Protein AF-0000000079074646 (afdb_homodimer)

pLDDT: mean 97.37, std 2.84, range [73.19, 98.94]

Nearest PDB structures (foldseek):
  3u7r-assembly1_A  TM=8.763E-01  e=1.195E-10  Paracoccus denitrificans PD1222
  2q62-assembly1_D  TM=8.627E-01  e=2.763E-10  Sinorhizobium meliloti
  2q62-assembly2_F  TM=8.378E-01  e=1.195E-10  Sinorhizobium meliloti
  7bx9-assembly1_A  TM=8.885E-01  e=1.994E-09  Bacillus amyloliquefaciens
  3gfs-assembly1_I  TM=7.986E-01  e=1.438E-08  Bacillus subtilis

InterPro domains:
  IPR005025 NADPH-dependent FMN reductase-like domain [PF03358] (1-146)
  IPR029039 Flavoprotein-like superfamily [G3DSA:3.40.50.360] (1-182)
  IPR029039 Flavoprotein-like superfamily [SSF52218] (1-174)
  IPR050712 NAD(P)H-dependent reductase [PTHR30543] (2-180)

Foldseek 3Di:
DEEEEEEQDLDPDDLLLLVLVQLCVVCVVVHPYHYDYQNPWDQDDLPDDTDPVLVVLLVSLLPGLAYEYAAAADPLAGDSSNVRSLVCHWVSSPNNSQAQREYEYAYAYQAAFQSVSHRVRVVVSCCDPRNNHRYDPPQYQRHYNSVPQADPVNSHGHDVVSVVSVVVSVVSSSVVSVVSVD/DEEEEEEQDLDPDDLLLLVLVQLCVVCVVVHNYHYDYLNPWDQDDLPDDGDPVLVVLLVSLLPGLAYEYAAAADPLAGDSSNVRSLVCNWVSSPNNSQAQREYEYAYAYQAAFQSVSHRVRVVVSCCDPRNNHRYDPPLYQRHYNSVPQADPVNSHGHDVVSVVSVVVSVVSSSVVSVVSVD

Solvent-accessible surface area (backbone atoms only — not comparable to full-atom values): 18239 Å² total; per-residue (Å²): 106,39,32,36,24,28,24,27,50,54,45,95,71,52,72,21,46,28,49,26,48,37,52,28,63,74,43,41,88,82,32,51,46,44,70,39,79,49,62,78,49,65,81,60,42,82,85,59,77,74,52,72,64,34,47,49,50,48,49,51,54,50,71,31,54,27,38,34,40,16,27,36,51,46,42,58,21,52,30,29,52,36,45,20,59,52,50,59,31,15,44,86,58,61,70,40,49,30,55,61,31,30,31,43,58,35,23,32,21,69,51,77,62,3,19,49,50,8,46,52,45,47,49,49,28,38,53,18,86,43,22,33,31,36,64,64,76,95,54,82,46,60,38,34,36,37,80,78,33,35,40,89,85,81,37,36,75,64,46,63,69,61,50,51,53,48,52,53,41,50,54,51,47,54,52,51,33,55,58,67,76,97,106,40,33,37,25,31,24,27,51,52,45,96,71,54,71,21,45,28,49,26,48,39,51,29,64,74,44,40,89,80,30,50,45,43,72,38,80,51,62,77,47,66,81,59,42,79,83,60,77,74,51,72,65,34,46,50,50,48,51,52,55,51,72,31,55,26,38,35,41,17,27,37,52,45,42,58,20,53,31,29,50,35,45,20,60,51,50,57,30,14,43,86,56,61,68,40,48,31,57,61,32,30,30,43,57,38,22,31,22,68,51,76,63,4,18,50,52,8,45,52,44,48,50,48,28,39,54,17,86,41,21,32,30,37,63,65,76,96,55,82,46,60,38,34,35,37,82,79,33,34,39,89,84,82,37,35,76,65,46,64,69,61,49,52,52,48,50,51,39,49,55,51,46,54,52,50,34,55,58,67,77,97

Secondary structure (DSSP, 8-state):
-EEEEEE---SS--HHHHHHHHHHHHTTTTSEEEEE--TTSPPP-TTPPP-HHHHHHHHHHHH-SEEEEE---BTTB--HHHHHHHHTTSGGGS----TT-EEEEEEE-SSTTTTHHHHHHHHHHHHSTTT--EEPPS---EE--HHHHB-TTT--B--HHHHHHHHHHHHHHHHHHHHHT-/-EEEEEE---SS--HHHHHHHHHHHHTTTTSEEEEE--TTSPPP-TTPPP-HHHHHHHHHHHH-SEEEEE---BTTB--HHHHHHHHTTSGGGS----TT-EEEEEEE-SSTTTTHHHHHHHHHHHHSTTT--EEPPS---EE--HHHHB-TTT--B--HHHHHHHHHHHHHHHHHHHHHT-

Sequence (364 aa):
MKILAIVGTNAPFSFNRFLAKFIAKRYGEQADIEVKEIDQLKPFCRTDEPDDVTKKWIEDVKNADGVILATPEYDHSIPAALKSALEWLGSHAGPNVMKMKPAAVVGTSYGIQGSSRAQEDAREILLSPDMSANVLPGNEILIGGAASNFDKETGDLTNEDYIKQLDAMMANFIKFVEQANKMKILAIVGTNAPFSFNRFLAKFIAKRYGEQADIEVKEIDQLKPFCRTDEPDDVTKKWIEDVKNADGVILATPEYDHSIPAALKSALEWLGSHAGPNVMKMKPAAVVGTSYGIQGSSRAQEDAREILLSPDMSANVLPGNEILIGGAASNFDKETGDLTNEDYIKQLDAMMANFIKFVEQANK

Radius of gyration: 20.84 Å; Cα contacts (8 Å, |Δi|>4): 797; chains: 2; bounding box: 45×60×44 Å

Organism: NCBI:txid47770

Structure (mmCIF, N/CA/C/O backbone):
data_AF-0000000079074646-model_v1
#
loop_
_entity.id
_entity.type
_entity.pdbx_description
1 polymer 'NAD(P)H-dependent oxidoreductase'
#
loop_
_atom_site.group_PDB
_atom_site.id
_atom_site.type_symbol
_atom_site.label_atom_id
_atom_site.label_alt_id
_atom_site.label_comp_id
_atom_site.label_asym_id
_atom_site.label_entity_id
_atom_site.label_seq_id
_atom_site.pdbx_PDB_ins_code
_atom_site.Cartn_x
_atom_site.Cartn_y
_atom_site.Cartn_z
_atom_site.occupancy
_atom_site.B_iso_or_equiv
_atom_site.auth_seq_id
_atom_site.auth_comp_id
_atom_site.auth_asym_id
_atom_site.auth_atom_id
_atom_site.pdbx_PDB_model_num
ATOM 1 N N . MET A 1 1 ? 7.152 27.469 11.773 1 95.81 1 MET A N 1
ATOM 2 C CA . MET A 1 1 ? 7.145 26.016 11.594 1 95.81 1 MET A CA 1
ATOM 3 C C . MET A 1 1 ? 6.273 25.625 10.406 1 95.81 1 MET A C 1
ATOM 5 O O . MET A 1 1 ? 5.129 26.062 10.297 1 95.81 1 MET A O 1
ATOM 9 N N . LYS A 1 2 ? 6.781 24.828 9.461 1 98.31 2 LYS A N 1
ATOM 10 C CA . LYS A 1 2 ? 6.051 24.406 8.273 1 98.31 2 LYS A CA 1
ATOM 11 C C . LYS A 1 2 ? 5.637 22.938 8.375 1 98.31 2 LYS A C 1
ATOM 13 O O . LYS A 1 2 ? 6.484 22.062 8.539 1 98.31 2 LYS A O 1
ATOM 18 N N . ILE A 1 3 ? 4.328 22.703 8.266 1 98.75 3 ILE A N 1
ATOM 19 C CA . ILE A 1 3 ? 3.781 21.344 8.32 1 98.75 3 ILE A CA 1
ATOM 20 C C . ILE A 1 3 ? 2.975 21.062 7.059 1 98.75 3 ILE A C 1
ATOM 22 O O . ILE A 1 3 ? 2.219 21.922 6.59 1 98.75 3 ILE A O 1
ATOM 26 N N . LEU A 1 4 ? 3.156 19.922 6.492 1 98.94 4 LEU A N 1
ATOM 27 C CA . LEU A 1 4 ? 2.311 19.469 5.391 1 98.94 4 LEU A CA 1
ATOM 28 C C . LEU A 1 4 ? 1.234 18.516 5.883 1 98.94 4 LEU A C 1
ATOM 30 O O . LEU A 1 4 ? 1.536 17.547 6.578 1 98.94 4 LEU A O 1
ATOM 34 N N . ALA A 1 5 ? -0.018 18.844 5.629 1 98.94 5 ALA A N 1
ATOM 35 C CA . ALA A 1 5 ? -1.126 17.906 5.797 1 98.94 5 ALA A CA 1
ATOM 36 C C . ALA A 1 5 ? -1.448 17.188 4.488 1 98.94 5 ALA A C 1
ATOM 38 O O . ALA A 1 5 ? -2.01 17.797 3.568 1 98.94 5 ALA A O 1
ATOM 39 N N . ILE A 1 6 ? -1.158 15.938 4.402 1 98.94 6 ILE A N 1
ATOM 40 C CA . ILE A 1 6 ? -1.197 15.188 3.156 1 98.94 6 ILE A CA 1
ATOM 41 C C . ILE A 1 6 ? -2.551 14.492 3.012 1 98.94 6 ILE A C 1
ATOM 43 O O . ILE A 1 6 ? -2.986 13.773 3.916 1 98.94 6 ILE A O 1
ATOM 47 N N . VAL A 1 7 ? -3.205 14.773 1.913 1 98.88 7 VAL A N 1
ATOM 48 C CA . VAL A 1 7 ? -4.43 14.062 1.562 1 98.88 7 VAL A CA 1
ATOM 49 C C . VAL A 1 7 ? -4.082 12.672 1.046 1 98.88 7 VAL A C 1
ATOM 51 O O . VAL A 1 7 ? -3.486 12.523 -0.025 1 98.88 7 VAL A O 1
ATOM 54 N N . GLY A 1 8 ? -4.484 11.602 1.693 1 98.75 8 GLY A N 1
ATOM 55 C CA . GLY A 1 8 ? -3.971 10.258 1.487 1 98.75 8 GLY A CA 1
ATOM 56 C C . GLY A 1 8 ? -4.703 9.5 0.398 1 98.75 8 GLY A C 1
ATOM 57 O O . GLY A 1 8 ? -4.797 8.273 0.445 1 98.75 8 GLY A O 1
ATOM 58 N N . THR A 1 9 ? -5.328 10.195 -0.523 1 98.31 9 THR A N 1
ATOM 59 C CA . THR A 1 9 ? -5.992 9.562 -1.659 1 98.31 9 THR A CA 1
ATOM 60 C C . THR A 1 9 ? -5.895 10.445 -2.9 1 98.31 9 THR A C 1
ATOM 62 O O . THR A 1 9 ? -5.652 11.648 -2.795 1 98.31 9 THR A O 1
ATOM 65 N N . ASN A 1 10 ? -6.02 9.82 -4.043 1 98.56 10 ASN A N 1
ATOM 66 C CA . ASN A 1 10 ? -6.039 10.555 -5.305 1 98.56 10 ASN A CA 1
ATOM 67 C C . ASN A 1 10 ? -7.461 10.734 -5.82 1 98.56 10 ASN A C 1
ATOM 69 O O . ASN A 1 10 ? -7.66 11.203 -6.945 1 98.56 10 ASN A O 1
ATOM 73 N N . ALA A 1 11 ? -8.438 10.406 -5.027 1 97.62 11 ALA A N 1
ATOM 74 C CA . ALA A 1 11 ? -9.828 10.523 -5.453 1 97.62 11 ALA A CA 1
ATOM 75 C C . ALA A 1 11 ? -10.273 11.977 -5.492 1 97.62 11 ALA A C 1
ATOM 77 O O . ALA A 1 11 ? -9.828 12.797 -4.684 1 97.62 11 ALA A O 1
ATOM 78 N N . PRO A 1 12 ? -11.203 12.352 -6.375 1 97.38 12 PRO A N 1
ATOM 79 C CA . PRO A 1 12 ? -11.688 13.727 -6.445 1 97.38 12 PRO A CA 1
ATOM 80 C C . PRO A 1 12 ? -12.422 14.164 -5.18 1 97.38 12 PRO A C 1
ATOM 82 O O . PRO A 1 12 ? -12.375 15.344 -4.809 1 97.38 12 PRO A O 1
ATOM 85 N N . PHE A 1 13 ? -13.078 13.25 -4.539 1 96.44 13 PHE A N 1
ATOM 86 C CA . PHE A 1 13 ? -13.719 13.516 -3.256 1 96.44 13 PHE A CA 1
ATOM 87 C C . PHE A 1 13 ? -13.094 12.664 -2.154 1 96.44 13 PHE A C 1
ATOM 89 O O . PHE A 1 13 ? -12.812 11.484 -2.361 1 96.44 13 PHE A O 1
ATOM 96 N N . SER A 1 14 ? -12.93 13.289 -0.975 1 96.56 14 SER A N 1
ATOM 97 C CA . SER A 1 14 ? -12.406 12.562 0.181 1 96.56 14 SER A CA 1
ATOM 98 C C . SER A 1 14 ? -12.703 13.312 1.478 1 96.56 14 SER A C 1
ATOM 100 O O . SER A 1 14 ? -12.375 14.492 1.605 1 96.56 14 SER A O 1
ATOM 102 N N . PHE A 1 15 ? -13.242 12.547 2.443 1 98 15 PHE A N 1
ATOM 103 C CA . PHE A 1 15 ? -13.391 13.125 3.773 1 98 15 PHE A CA 1
ATOM 104 C C . PHE A 1 15 ? -12.031 13.375 4.41 1 98 15 PHE A C 1
ATOM 106 O O . PHE A 1 15 ? -11.906 14.188 5.332 1 98 15 PHE A O 1
ATOM 113 N N . ASN A 1 16 ? -11.039 12.711 3.971 1 98.5 16 ASN A N 1
ATOM 114 C CA . ASN A 1 16 ? -9.695 12.945 4.504 1 98.5 16 ASN A CA 1
ATOM 115 C C . ASN A 1 16 ? -9.094 14.234 3.959 1 98.5 16 ASN A C 1
ATOM 117 O O . ASN A 1 16 ? -8.242 14.852 4.605 1 98.5 16 ASN A O 1
ATOM 121 N N . ARG A 1 17 ? -9.516 14.664 2.799 1 98.25 17 ARG A N 1
ATOM 122 C CA . ARG A 1 17 ? -9.227 16.016 2.35 1 98.25 17 ARG A CA 1
ATOM 123 C C . ARG A 1 17 ? -9.883 17.047 3.262 1 98.25 17 ARG A C 1
ATOM 125 O O . ARG A 1 17 ? -9.258 18.047 3.639 1 98.25 17 ARG A O 1
ATOM 132 N N . PHE A 1 18 ? -11.133 16.797 3.604 1 98.44 18 PHE A N 1
ATOM 133 C CA . PHE A 1 18 ? -11.82 17.672 4.551 1 98.44 18 PHE A CA 1
ATOM 134 C C . PHE A 1 18 ? -11.055 17.75 5.867 1 98.44 18 PHE A C 1
ATOM 136 O O . PHE A 1 18 ? -10.852 18.828 6.41 1 98.44 18 PHE A O 1
ATOM 143 N N . LEU A 1 19 ? -10.664 16.609 6.363 1 98.75 19 LEU A N 1
ATOM 144 C CA . LEU A 1 19 ? -9.938 16.531 7.621 1 98.75 19 LEU A CA 1
ATOM 145 C C . LEU A 1 19 ? -8.641 17.328 7.539 1 98.75 19 LEU A C 1
ATOM 147 O O . LEU A 1 19 ? -8.328 18.125 8.438 1 98.75 19 LEU A O 1
ATOM 151 N N . ALA A 1 20 ? -7.871 17.125 6.465 1 98.81 20 ALA A N 1
ATOM 152 C CA . ALA A 1 20 ? -6.629 17.875 6.273 1 98.81 20 ALA A CA 1
ATOM 153 C C . ALA A 1 20 ? -6.883 19.375 6.227 1 98.81 20 ALA A C 1
ATOM 155 O O . ALA A 1 20 ? -6.156 20.156 6.852 1 98.81 20 ALA A O 1
ATOM 156 N N . LYS A 1 21 ? -7.871 19.781 5.496 1 98.75 21 LYS A N 1
ATOM 157 C CA . LYS A 1 21 ? -8.227 21.188 5.402 1 98.75 21 LYS A CA 1
ATOM 158 C C . LYS A 1 21 ? -8.656 21.75 6.758 1 98.75 21 LYS A C 1
ATOM 160 O O . LYS A 1 21 ? -8.312 22.875 7.113 1 98.75 21 LYS A O 1
ATOM 165 N N . PHE A 1 22 ? -9.453 20.969 7.445 1 98.75 22 PHE A N 1
ATOM 166 C CA . PHE A 1 22 ? -9.883 21.375 8.781 1 98.75 22 PHE A CA 1
ATOM 167 C C . PHE A 1 22 ? -8.688 21.594 9.695 1 98.75 22 PHE A C 1
ATOM 169 O O . PHE A 1 22 ? -8.625 22.578 10.43 1 98.75 22 PHE A O 1
ATOM 176 N N . ILE A 1 23 ? -7.77 20.672 9.672 1 98.81 23 ILE A N 1
ATOM 177 C CA . ILE A 1 23 ? -6.551 20.766 10.469 1 98.81 23 ILE A CA 1
ATOM 178 C C . ILE A 1 23 ? -5.805 22.062 10.117 1 98.81 23 ILE A C 1
ATOM 180 O O . ILE A 1 23 ? -5.41 22.812 11.008 1 98.81 23 ILE A O 1
ATOM 184 N N . ALA A 1 24 ? -5.633 22.312 8.844 1 98.81 24 ALA A N 1
ATOM 185 C CA . ALA A 1 24 ? -4.914 23.516 8.398 1 98.81 24 ALA A CA 1
ATOM 186 C C . ALA A 1 24 ? -5.625 24.781 8.867 1 98.81 24 ALA A C 1
ATOM 188 O O . ALA A 1 24 ? -4.98 25.734 9.305 1 98.81 24 ALA A O 1
ATOM 189 N N . LYS A 1 25 ? -6.898 24.781 8.781 1 98.31 25 LYS A N 1
ATOM 190 C CA . LYS A 1 25 ? -7.695 25.938 9.164 1 98.31 25 LYS A CA 1
ATOM 191 C C . LYS A 1 25 ? -7.668 26.156 10.672 1 98.31 25 LYS A C 1
ATOM 193 O O . LYS A 1 25 ? -7.367 27.266 11.141 1 98.31 25 LYS A O 1
ATOM 198 N N . ARG A 1 26 ? -7.902 25.188 11.398 1 98.12 26 ARG A N 1
ATOM 199 C CA . ARG A 1 26 ? -8.094 25.312 12.836 1 98.12 26 ARG A CA 1
ATOM 200 C C . ARG A 1 26 ? -6.777 25.609 13.539 1 98.12 26 ARG A C 1
ATOM 202 O O . ARG A 1 26 ? -6.746 26.359 14.516 1 98.12 26 ARG A O 1
ATOM 209 N N . TYR A 1 27 ? -5.73 25.078 13.031 1 98.5 27 TYR A N 1
ATOM 210 C CA . TYR A 1 27 ? -4.465 25.188 13.75 1 98.5 27 TYR A CA 1
ATOM 211 C C . TYR A 1 27 ? -3.5 26.109 13 1 98.5 27 TYR A C 1
ATOM 213 O O . TYR A 1 27 ? -2.291 26.078 13.242 1 98.5 27 TYR A O 1
ATOM 221 N N . GLY A 1 28 ? -3.979 26.906 12.055 1 98.06 28 GLY A N 1
ATOM 222 C CA . GLY A 1 28 ? -3.186 27.766 11.195 1 98.06 28 GLY A CA 1
ATOM 223 C C . GLY A 1 28 ? -2.447 28.859 11.969 1 98.06 28 GLY A C 1
ATOM 224 O O . GLY A 1 28 ? -1.455 29.391 11.484 1 98.06 28 GLY A O 1
ATOM 225 N N . GLU A 1 29 ? -2.93 29.203 13.094 1 97.56 29 GLU A N 1
ATOM 226 C CA . GLU A 1 29 ? -2.262 30.203 13.914 1 97.56 29 GLU A CA 1
ATOM 227 C C . GLU A 1 29 ? -1.075 29.609 14.664 1 97.56 29 GLU A C 1
ATOM 229 O O . GLU A 1 29 ? -0.183 30.344 15.109 1 97.56 29 GLU A O 1
ATOM 234 N N . GLN A 1 30 ? -1.047 28.344 14.828 1 97.12 30 GLN A N 1
ATOM 235 C CA . GLN A 1 30 ? -0.008 27.672 15.602 1 97.12 30 GLN A CA 1
ATOM 236 C C . GLN A 1 30 ? 1.138 27.219 14.703 1 97.12 30 GLN A C 1
ATOM 238 O O . GLN A 1 30 ? 2.266 27.047 15.164 1 97.12 30 GLN A O 1
ATOM 243 N N . ALA A 1 31 ? 0.859 26.953 13.516 1 97.81 31 ALA A N 1
ATOM 244 C CA . ALA A 1 31 ? 1.84 26.5 12.531 1 97.81 31 ALA A CA 1
ATOM 245 C C . ALA A 1 31 ? 1.402 26.844 11.117 1 97.81 31 ALA A C 1
ATOM 247 O O . ALA A 1 31 ? 0.212 27.031 10.859 1 97.81 31 ALA A O 1
ATOM 248 N N . ASP A 1 32 ? 2.355 27.031 10.188 1 98.56 32 ASP A N 1
ATOM 249 C CA . ASP A 1 32 ? 2.061 27.141 8.766 1 98.56 32 ASP A CA 1
ATOM 250 C C . ASP A 1 32 ? 1.753 25.766 8.164 1 98.56 32 ASP A C 1
ATOM 252 O O . ASP A 1 32 ? 2.666 25 7.844 1 98.56 32 ASP A O 1
ATOM 256 N N . ILE A 1 33 ? 0.462 25.484 8.023 1 98.88 33 ILE A N 1
ATOM 257 C CA . ILE A 1 33 ? 0.05 24.156 7.578 1 98.88 33 ILE A CA 1
ATOM 258 C C . ILE A 1 33 ? -0.462 24.234 6.145 1 98.88 33 ILE A C 1
ATOM 260 O O . ILE A 1 33 ? -1.452 24.906 5.863 1 98.88 33 ILE A O 1
ATOM 264 N N . GLU A 1 34 ? 0.177 23.562 5.266 1 98.88 34 GLU A N 1
ATOM 265 C CA . GLU A 1 34 ? -0.22 23.469 3.865 1 98.88 34 GLU A CA 1
ATOM 266 C C . GLU A 1 34 ? -0.853 22.109 3.562 1 98.88 34 GLU A C 1
ATOM 268 O O . GLU A 1 34 ? -0.29 21.062 3.9 1 98.88 34 GLU A O 1
ATOM 273 N N . VAL A 1 35 ? -2.023 22.109 2.959 1 98.88 35 VAL A N 1
ATOM 274 C CA . VAL A 1 35 ? -2.66 20.875 2.502 1 98.88 35 VAL A CA 1
ATOM 275 C C . VAL A 1 35 ? -2.045 20.438 1.176 1 98.88 35 VAL A C 1
ATOM 277 O O . VAL A 1 35 ? -1.974 21.219 0.227 1 98.88 35 VAL A O 1
ATOM 280 N N . LYS A 1 36 ? -1.603 19.203 1.145 1 98.81 36 LYS A N 1
ATOM 281 C CA . LYS A 1 36 ? -0.906 18.688 -0.035 1 98.81 36 LYS A CA 1
ATOM 282 C C . LYS A 1 36 ? -1.653 17.516 -0.654 1 98.81 36 LYS A C 1
ATOM 284 O O . LYS A 1 36 ? -1.899 16.516 0.015 1 98.81 36 LYS A O 1
ATOM 289 N N . GLU A 1 37 ? -2.006 17.688 -1.918 1 98.75 37 GLU A N 1
ATOM 290 C CA . GLU A 1 37 ? -2.625 16.625 -2.697 1 98.75 37 GLU A CA 1
ATOM 291 C C . GLU A 1 37 ? -1.572 15.695 -3.293 1 98.75 37 GLU A C 1
ATOM 293 O O . GLU A 1 37 ? -0.442 16.109 -3.551 1 98.75 37 GLU A O 1
ATOM 298 N N . ILE A 1 38 ? -2.012 14.453 -3.547 1 98.81 38 ILE A N 1
ATOM 299 C CA . ILE A 1 38 ? -1.07 13.5 -4.121 1 98.81 38 ILE A CA 1
ATOM 300 C C . ILE A 1 38 ? -1.617 12.961 -5.441 1 98.81 38 ILE A C 1
ATOM 302 O O . ILE A 1 38 ? -1.116 11.969 -5.973 1 98.81 38 ILE A O 1
ATOM 306 N N . ASP A 1 39 ? -2.658 13.578 -5.984 1 98.25 39 ASP A N 1
ATOM 307 C CA . ASP A 1 39 ? -3.424 13.047 -7.109 1 98.25 39 ASP A CA 1
ATOM 308 C C . ASP A 1 39 ? -2.676 13.25 -8.422 1 98.25 39 ASP A C 1
ATOM 310 O O . ASP A 1 39 ? -3.025 12.648 -9.438 1 98.25 39 ASP A O 1
ATOM 314 N N . GLN A 1 40 ? -1.562 14.062 -8.438 1 98.31 40 GLN A N 1
ATOM 315 C CA . GLN A 1 40 ? -0.851 14.344 -9.688 1 98.31 40 GLN A CA 1
ATOM 316 C C . GLN A 1 40 ? 0.534 13.703 -9.68 1 98.31 40 GLN A C 1
ATOM 318 O O . GLN A 1 40 ? 1.313 13.891 -10.617 1 98.31 40 GLN A O 1
ATOM 323 N N . LEU A 1 41 ? 0.842 12.93 -8.672 1 98.75 41 LEU A N 1
ATOM 324 C CA . LEU A 1 41 ? 2.174 12.344 -8.57 1 98.75 41 LEU A CA 1
ATOM 325 C C . LEU A 1 41 ? 2.334 11.172 -9.531 1 98.75 41 LEU A C 1
ATOM 327 O O . LEU A 1 41 ? 1.396 10.398 -9.742 1 98.75 41 LEU A O 1
ATOM 331 N N . LYS A 1 42 ? 3.502 11.086 -10.078 1 98.25 42 LYS A N 1
ATOM 332 C CA . LYS A 1 42 ? 3.85 9.93 -10.898 1 98.25 42 LYS A CA 1
ATOM 333 C C . LYS A 1 42 ? 3.777 8.641 -10.094 1 98.25 42 LYS A C 1
ATOM 335 O O . LYS A 1 42 ? 4.328 8.562 -8.992 1 98.25 42 LYS A O 1
ATOM 340 N N . PRO A 1 43 ? 3.072 7.625 -10.602 1 98.44 43 PRO A N 1
ATOM 341 C CA . PRO A 1 43 ? 3.135 6.336 -9.914 1 98.44 43 PRO A CA 1
ATOM 342 C C . PRO A 1 43 ? 4.566 5.84 -9.719 1 98.44 43 PRO A C 1
ATOM 344 O O . PRO A 1 43 ? 5.387 5.938 -10.633 1 98.44 43 PRO A O 1
ATOM 347 N N . PHE A 1 44 ? 4.863 5.336 -8.57 1 98.69 44 PHE A N 1
ATOM 348 C CA . PHE A 1 44 ? 6.227 4.969 -8.203 1 98.69 44 PHE A CA 1
ATOM 349 C C . PHE A 1 44 ? 6.66 3.705 -8.93 1 98.69 44 PHE A C 1
ATOM 351 O O . PHE A 1 44 ? 5.898 2.74 -9.023 1 98.69 44 PHE A O 1
ATOM 358 N N . CYS A 1 45 ? 7.789 3.734 -9.414 1 98.12 45 CYS A N 1
ATOM 359 C CA . CYS A 1 45 ? 8.586 2.615 -9.914 1 98.12 45 CYS A CA 1
ATOM 360 C C . CYS A 1 45 ? 10.039 2.754 -9.484 1 98.12 45 CYS A C 1
ATOM 362 O O . CYS A 1 45 ? 10.648 3.809 -9.68 1 98.12 45 CYS A O 1
ATOM 364 N N . ARG A 1 46 ? 10.57 1.755 -9.031 1 93.81 46 ARG A N 1
ATOM 365 C CA . ARG A 1 46 ? 11.883 1.797 -8.391 1 93.81 46 ARG A CA 1
ATOM 366 C C . ARG A 1 46 ? 12.945 2.316 -9.352 1 93.81 46 ARG A C 1
ATOM 368 O O . ARG A 1 46 ? 13.906 2.971 -8.93 1 93.81 46 ARG A O 1
ATOM 375 N N . THR A 1 47 ? 12.812 2.113 -10.602 1 94.62 47 THR A N 1
ATOM 376 C CA . THR A 1 47 ? 13.867 2.438 -11.555 1 94.62 47 THR A CA 1
ATOM 377 C C . THR A 1 47 ? 13.547 3.74 -12.281 1 94.62 47 THR A C 1
ATOM 379 O O . THR A 1 47 ? 14.32 4.184 -13.141 1 94.62 47 THR A O 1
ATOM 382 N N . ASP A 1 48 ? 12.391 4.328 -12.008 1 96.94 48 ASP A N 1
ATOM 383 C CA . ASP A 1 48 ? 11.992 5.543 -12.711 1 96.94 48 ASP A CA 1
ATOM 384 C C . ASP A 1 48 ? 12.555 6.785 -12.039 1 96.94 48 ASP A C 1
ATOM 386 O O . ASP A 1 48 ? 12.852 6.766 -10.836 1 96.94 48 ASP A O 1
ATOM 390 N N . GLU A 1 49 ? 12.719 7.793 -12.828 1 97.31 49 GLU A N 1
ATOM 391 C CA . GLU A 1 49 ? 12.969 9.125 -12.297 1 97.31 49 GLU A CA 1
ATOM 392 C C . GLU A 1 49 ? 11.664 9.867 -12.023 1 97.31 49 GLU A C 1
ATOM 394 O O . GLU A 1 49 ? 10.703 9.727 -12.773 1 97.31 49 GLU A O 1
ATOM 399 N N . PRO A 1 50 ? 11.688 10.594 -10.961 1 98.12 50 PRO A N 1
ATOM 400 C CA . PRO A 1 50 ? 10.492 11.422 -10.75 1 98.12 50 PRO A CA 1
ATOM 401 C C . PRO A 1 50 ? 10.32 12.484 -11.836 1 98.12 50 PRO A C 1
ATOM 403 O O . PRO A 1 50 ? 11.305 12.969 -12.398 1 98.12 50 PRO A O 1
ATOM 406 N N . ASP A 1 51 ? 9.133 12.789 -12.203 1 98.56 51 ASP A N 1
ATOM 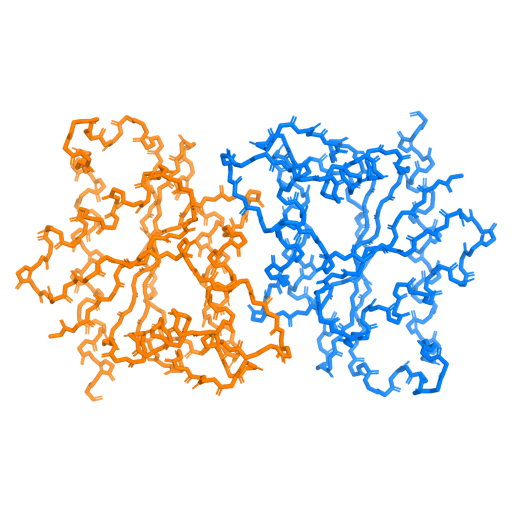407 C CA . ASP A 1 51 ? 8.859 13.93 -13.07 1 98.56 51 ASP A CA 1
ATOM 408 C C . ASP A 1 51 ? 8.852 15.234 -12.273 1 98.56 51 ASP A C 1
ATOM 410 O O . ASP A 1 51 ? 9.125 15.234 -11.078 1 98.56 51 ASP A O 1
ATOM 414 N N . ASP A 1 52 ? 8.531 16.375 -12.852 1 98.75 52 ASP A N 1
ATOM 415 C CA . ASP A 1 52 ? 8.648 17.688 -12.211 1 98.75 52 ASP A CA 1
ATOM 416 C C . ASP A 1 52 ? 7.688 17.812 -11.039 1 98.75 52 ASP A C 1
ATOM 418 O O . ASP A 1 52 ? 8.039 18.359 -9.992 1 98.75 52 ASP A O 1
ATOM 422 N N . VAL A 1 53 ? 6.488 17.297 -11.227 1 98.81 53 VAL A N 1
ATOM 423 C CA . VAL A 1 53 ? 5.488 17.375 -10.164 1 98.81 53 VAL A CA 1
ATOM 424 C C . VAL A 1 53 ? 5.965 16.562 -8.961 1 98.81 53 VAL A C 1
ATOM 426 O O . VAL A 1 53 ? 5.879 17.031 -7.82 1 98.81 53 VAL A O 1
ATOM 429 N N . THR A 1 54 ? 6.492 15.359 -9.188 1 98.81 54 THR A N 1
ATOM 430 C CA . THR A 1 54 ? 6.969 14.477 -8.133 1 98.81 54 THR A CA 1
ATOM 431 C C . THR A 1 54 ? 8.234 15.031 -7.492 1 98.81 54 THR A C 1
ATOM 433 O O . THR A 1 54 ? 8.445 14.891 -6.285 1 98.81 54 THR A O 1
ATOM 436 N N . LYS A 1 55 ? 9.078 15.633 -8.305 1 98.69 55 LYS A N 1
ATOM 437 C CA . LYS A 1 55 ? 10.242 16.312 -7.746 1 98.69 55 LYS A CA 1
ATOM 438 C C . LYS A 1 55 ? 9.836 17.406 -6.766 1 98.69 55 LYS A C 1
ATOM 440 O O . LYS A 1 55 ? 10.43 17.547 -5.695 1 98.69 55 LYS A O 1
ATOM 445 N N . LYS A 1 56 ? 8.883 18.188 -7.133 1 98.81 56 LYS A N 1
ATOM 446 C CA . LYS A 1 56 ? 8.391 19.25 -6.25 1 98.81 56 LYS A CA 1
ATOM 447 C C . LYS A 1 56 ? 7.812 18.656 -4.965 1 98.81 56 LYS A C 1
ATOM 449 O O . LYS A 1 56 ? 8.008 19.219 -3.881 1 98.81 56 LYS A O 1
ATOM 454 N N . TRP A 1 57 ? 7.121 17.547 -5.117 1 98.88 57 TRP A N 1
ATOM 455 C CA . TRP A 1 57 ? 6.602 16.812 -3.969 1 98.88 57 TRP A CA 1
ATOM 456 C C . TRP A 1 57 ? 7.723 16.438 -3.01 1 98.88 57 TRP A C 1
ATOM 458 O O . TRP A 1 57 ? 7.637 16.688 -1.808 1 98.88 57 TRP A O 1
ATOM 468 N N . ILE A 1 58 ? 8.766 15.859 -3.533 1 98.88 58 ILE A N 1
ATOM 469 C CA . ILE A 1 58 ? 9.914 15.445 -2.74 1 98.88 58 ILE A CA 1
ATOM 470 C C . ILE A 1 58 ? 10.539 16.656 -2.057 1 98.88 58 ILE A C 1
ATOM 472 O O . ILE A 1 58 ? 10.828 16.625 -0.858 1 98.88 58 ILE A O 1
ATOM 476 N N . GLU A 1 59 ? 10.664 17.734 -2.754 1 98.81 59 GLU A N 1
ATOM 477 C CA . GLU A 1 59 ? 11.242 18.969 -2.227 1 98.81 59 GLU A CA 1
ATOM 478 C C . GLU A 1 59 ? 10.367 19.562 -1.129 1 98.81 59 GLU A C 1
ATOM 480 O O . GLU A 1 59 ? 10.875 20.031 -0.108 1 98.81 59 GLU A O 1
ATOM 485 N N . ASP A 1 60 ? 9.094 19.609 -1.372 1 98.88 60 ASP A N 1
ATOM 486 C CA . ASP A 1 60 ? 8.172 20.156 -0.383 1 98.88 60 ASP A CA 1
ATOM 487 C C . ASP A 1 60 ? 8.258 19.391 0.936 1 98.88 60 ASP A C 1
ATOM 489 O O . ASP A 1 60 ? 8.297 19.984 2.01 1 98.88 60 ASP A O 1
ATOM 493 N N . VAL A 1 61 ? 8.289 18.062 0.86 1 98.88 61 VAL A N 1
ATOM 494 C CA . VAL A 1 61 ? 8.375 17.25 2.066 1 98.88 61 VAL A CA 1
ATOM 495 C C . VAL A 1 61 ? 9.727 17.469 2.738 1 98.88 61 VAL A C 1
ATOM 497 O O . VAL A 1 61 ? 9.812 17.594 3.963 1 98.88 61 VAL A O 1
ATOM 500 N N . LYS A 1 62 ? 10.742 17.5 1.935 1 98.62 62 LYS A N 1
ATOM 501 C CA . LYS A 1 62 ? 12.086 17.766 2.457 1 98.62 62 LYS A CA 1
ATOM 502 C C . LYS A 1 62 ? 12.117 19.062 3.262 1 98.62 62 LYS A C 1
ATOM 504 O O . LYS A 1 62 ? 12.711 19.109 4.34 1 98.62 62 LYS A O 1
ATOM 509 N N . ASN A 1 63 ? 11.461 20.062 2.799 1 98.44 63 ASN A N 1
ATOM 510 C CA . ASN A 1 63 ? 11.547 21.391 3.377 1 98.44 63 ASN A CA 1
ATOM 511 C C . ASN A 1 63 ? 10.562 21.578 4.527 1 98.44 63 ASN A C 1
ATOM 513 O O . ASN A 1 63 ? 10.617 22.578 5.25 1 98.44 63 ASN A O 1
ATOM 517 N N . ALA A 1 64 ? 9.641 20.703 4.68 1 98.62 64 ALA A N 1
ATOM 518 C CA . ALA A 1 64 ? 8.68 20.781 5.781 1 98.62 64 ALA A CA 1
ATOM 519 C C . ALA A 1 64 ? 9.328 20.375 7.102 1 98.62 64 ALA A C 1
ATOM 521 O O . ALA A 1 64 ? 10.219 19.516 7.125 1 98.62 64 ALA A O 1
ATOM 522 N N . ASP A 1 65 ? 8.844 20.969 8.195 1 98.62 65 ASP A N 1
ATOM 523 C CA . ASP A 1 65 ? 9.312 20.609 9.531 1 98.62 65 ASP A CA 1
ATOM 524 C C . ASP A 1 65 ? 8.641 19.328 10.023 1 98.62 65 ASP A C 1
ATOM 526 O O . ASP A 1 65 ? 9.164 18.641 10.898 1 98.62 65 ASP A O 1
ATOM 530 N N . GLY A 1 66 ? 7.496 19 9.516 1 98.69 66 GLY A N 1
ATOM 531 C CA . GLY A 1 66 ? 6.73 17.812 9.828 1 98.69 66 GLY A CA 1
ATOM 532 C C . GLY A 1 66 ? 5.625 17.531 8.82 1 98.69 66 GLY A C 1
ATOM 533 O O . GLY A 1 66 ? 5.293 18.391 8.008 1 98.69 66 GLY A O 1
ATOM 534 N N . VAL A 1 67 ? 5.148 16.312 8.891 1 98.88 67 VAL A N 1
ATOM 535 C CA . VAL A 1 67 ? 4.055 15.93 8.008 1 98.88 67 VAL A CA 1
ATOM 536 C C . VAL A 1 67 ? 2.953 15.242 8.805 1 98.88 67 VAL A C 1
ATOM 538 O O . VAL A 1 67 ? 3.23 14.562 9.797 1 98.88 67 VAL A O 1
ATOM 541 N N . ILE A 1 68 ? 1.73 15.453 8.414 1 98.94 68 ILE A N 1
ATOM 542 C CA . ILE A 1 68 ? 0.554 14.75 8.906 1 98.94 68 ILE A CA 1
ATOM 543 C C . ILE A 1 68 ? -0.108 13.984 7.762 1 98.94 68 ILE A C 1
ATOM 545 O O . ILE A 1 68 ? -0.477 14.578 6.746 1 98.94 68 ILE A O 1
ATOM 549 N N . LEU A 1 69 ? -0.21 12.68 7.875 1 98.94 69 LEU A N 1
ATOM 550 C CA . LEU A 1 69 ? -0.921 11.883 6.887 1 98.94 69 LEU A CA 1
ATOM 551 C C . LEU A 1 69 ? -2.389 11.719 7.266 1 98.94 69 LEU A C 1
ATOM 553 O O . LEU A 1 69 ? -2.705 11.18 8.328 1 98.94 69 LEU A O 1
ATOM 557 N N . ALA A 1 70 ? -3.273 12.242 6.48 1 98.88 70 ALA A N 1
ATOM 558 C CA . ALA A 1 70 ? -4.703 11.961 6.609 1 98.88 70 ALA A CA 1
ATOM 559 C C . ALA A 1 70 ? -5.125 10.828 5.676 1 98.88 70 ALA A C 1
ATOM 561 O O . ALA A 1 70 ? -5.344 11.055 4.48 1 98.88 70 ALA A O 1
ATOM 562 N N . THR A 1 71 ? -5.332 9.625 6.203 1 98.75 71 THR A N 1
ATOM 563 C CA . THR A 1 71 ? -5.441 8.469 5.316 1 98.75 71 THR A CA 1
ATOM 564 C C . THR A 1 71 ? -6.816 7.82 5.445 1 98.75 71 THR A C 1
ATOM 566 O O . THR A 1 71 ? -7.297 7.582 6.555 1 98.75 71 THR A O 1
ATOM 569 N N . PRO A 1 72 ? -7.488 7.586 4.301 1 97.94 72 PRO A N 1
ATOM 570 C CA . PRO A 1 72 ? -8.57 6.598 4.328 1 97.94 72 PRO A CA 1
ATOM 571 C C . PRO A 1 72 ? -8.062 5.168 4.453 1 97.94 72 PRO A C 1
ATOM 573 O O . PRO A 1 72 ? -6.852 4.949 4.574 1 97.94 72 PRO A O 1
ATOM 576 N N . GLU A 1 73 ? -9.023 4.238 4.586 1 97.88 73 GLU A N 1
ATOM 577 C CA . GLU A 1 73 ? -8.68 2.818 4.629 1 97.88 73 GLU A CA 1
ATOM 578 C C . GLU A 1 73 ? -9.25 2.08 3.418 1 97.88 73 GLU A C 1
ATOM 580 O O . GLU A 1 73 ? -10.461 2.096 3.184 1 97.88 73 GLU A O 1
ATOM 585 N N . TYR A 1 74 ? -8.359 1.562 2.568 1 97.06 74 TYR A N 1
ATOM 586 C CA . TYR A 1 74 ? -8.711 0.649 1.486 1 97.06 74 TYR A CA 1
ATOM 587 C C . TYR A 1 74 ? -8.18 -0.751 1.757 1 97.06 74 TYR A C 1
ATOM 589 O O . TYR A 1 74 ? -6.965 -0.95 1.866 1 97.06 74 TYR A O 1
ATOM 597 N N . ASP A 1 75 ? -9.125 -1.696 1.92 1 97.12 75 ASP A N 1
ATOM 598 C CA . ASP A 1 75 ? -8.773 -3.102 2.09 1 97.12 75 ASP A CA 1
ATOM 599 C C . ASP A 1 75 ? -7.832 -3.291 3.277 1 97.12 75 ASP A C 1
ATOM 601 O O . ASP A 1 75 ? -6.785 -3.93 3.15 1 97.12 75 ASP A O 1
ATOM 605 N N . HIS A 1 76 ? -8.109 -2.617 4.383 1 97.88 76 HIS A N 1
ATOM 606 C CA . HIS A 1 76 ? -7.406 -2.734 5.656 1 97.88 76 HIS A CA 1
ATOM 607 C C . HIS A 1 76 ? -5.98 -2.195 5.551 1 97.88 76 HIS A C 1
ATOM 609 O O . HIS A 1 76 ? -5.125 -2.535 6.367 1 97.88 76 HIS A O 1
ATOM 615 N N . SER A 1 77 ? -5.668 -1.334 4.66 1 98.31 77 SER A N 1
ATOM 616 C CA . SER A 1 77 ? -4.371 -0.702 4.457 1 98.31 77 SER A CA 1
ATOM 617 C C . SER A 1 77 ? -4.523 0.705 3.887 1 98.31 77 SER A C 1
ATOM 619 O O . SER A 1 77 ? -5.641 1.155 3.625 1 98.31 77 SER A O 1
ATOM 621 N N . ILE A 1 78 ? -3.387 1.423 3.777 1 98.75 78 ILE A N 1
ATOM 622 C CA . ILE A 1 78 ? -3.441 2.727 3.127 1 98.75 78 ILE A CA 1
ATOM 623 C C . ILE A 1 78 ? -3.713 2.549 1.635 1 98.75 78 ILE A C 1
ATOM 625 O O . ILE A 1 78 ? -3.459 1.479 1.075 1 98.75 78 ILE A O 1
ATOM 629 N N . PRO A 1 79 ? -4.281 3.617 1.047 1 98.75 79 PRO A N 1
ATOM 630 C CA . PRO A 1 79 ? -4.473 3.561 -0.404 1 98.75 79 PRO A CA 1
ATOM 631 C C . PRO A 1 79 ? -3.162 3.402 -1.168 1 98.75 79 PRO A C 1
ATOM 633 O O . PRO A 1 79 ? -2.127 3.92 -0.738 1 98.75 79 PRO A O 1
ATOM 636 N N . ALA A 1 80 ? -3.246 2.77 -2.336 1 98.81 80 ALA A N 1
ATOM 637 C CA . ALA A 1 80 ? -2.09 2.598 -3.211 1 98.81 80 ALA A CA 1
ATOM 638 C C . ALA A 1 80 ? -1.457 3.943 -3.557 1 98.81 80 ALA A C 1
ATOM 640 O O . ALA A 1 80 ? -0.232 4.059 -3.635 1 98.81 80 ALA A O 1
ATOM 641 N N . ALA A 1 81 ? -2.297 4.949 -3.807 1 98.81 81 ALA A N 1
ATOM 642 C CA . ALA A 1 81 ? -1.797 6.27 -4.172 1 98.81 81 ALA A CA 1
ATOM 643 C C . ALA A 1 81 ? -0.925 6.855 -3.066 1 98.81 81 ALA A C 1
ATOM 645 O O . ALA A 1 81 ? 0.122 7.445 -3.34 1 98.81 81 ALA A O 1
ATOM 646 N N . LEU A 1 82 ? -1.371 6.715 -1.851 1 98.94 82 LEU A N 1
ATOM 647 C CA . LEU A 1 82 ? -0.578 7.199 -0.729 1 98.94 82 LEU A CA 1
ATOM 648 C C . LEU A 1 82 ? 0.714 6.402 -0.589 1 98.94 82 LEU A C 1
ATOM 650 O O . LEU A 1 82 ? 1.781 6.973 -0.357 1 98.94 82 LEU A O 1
ATOM 654 N N . LYS A 1 83 ? 0.65 5.082 -0.715 1 98.88 83 LYS A N 1
ATOM 655 C CA . LYS A 1 83 ? 1.846 4.242 -0.665 1 98.88 83 LYS A CA 1
ATOM 656 C C . LYS A 1 83 ? 2.855 4.664 -1.729 1 98.88 83 LYS A C 1
ATOM 658 O O . LYS A 1 83 ? 4.059 4.715 -1.464 1 98.88 83 LYS A O 1
ATOM 663 N N . SER A 1 84 ? 2.352 4.906 -2.887 1 98.88 84 SER A N 1
ATOM 664 C CA . SER A 1 84 ? 3.203 5.359 -3.982 1 98.88 84 SER A CA 1
ATOM 665 C C . SER A 1 84 ? 3.877 6.684 -3.648 1 98.88 84 SER A C 1
ATOM 667 O O . SER A 1 84 ? 5.082 6.844 -3.861 1 98.88 84 SER A O 1
ATOM 669 N N . ALA A 1 85 ? 3.105 7.617 -3.162 1 98.94 85 ALA A N 1
ATOM 670 C CA . ALA A 1 85 ? 3.643 8.922 -2.775 1 98.94 85 ALA A CA 1
ATOM 671 C C . ALA A 1 85 ? 4.777 8.766 -1.765 1 98.94 85 ALA A C 1
ATOM 673 O O . ALA A 1 85 ? 5.816 9.414 -1.888 1 98.94 85 ALA A O 1
ATOM 674 N N . LEU A 1 86 ? 4.59 7.914 -0.78 1 98.88 86 LEU A N 1
ATOM 675 C CA . LEU A 1 86 ? 5.574 7.699 0.273 1 98.88 86 LEU A CA 1
ATOM 676 C C . LEU A 1 86 ? 6.82 7.016 -0.282 1 98.88 86 LEU A C 1
ATOM 678 O O . LEU A 1 86 ? 7.941 7.336 0.119 1 98.88 86 LEU A O 1
ATOM 682 N N . GLU A 1 87 ? 6.676 6.086 -1.182 1 98.69 87 GLU A N 1
ATOM 683 C CA . GLU A 1 87 ? 7.805 5.344 -1.729 1 98.69 87 GLU A CA 1
ATOM 684 C C . GLU A 1 87 ? 8.797 6.277 -2.418 1 98.69 87 GLU A C 1
ATOM 686 O O . GLU A 1 87 ? 10 6.012 -2.428 1 98.69 87 GLU A O 1
ATOM 691 N N . TRP A 1 88 ? 8.336 7.398 -2.93 1 98.81 88 TRP A N 1
ATOM 692 C CA . TRP A 1 88 ? 9.211 8.367 -3.586 1 98.81 88 TRP A CA 1
ATOM 693 C C . TRP A 1 88 ? 10.109 9.07 -2.57 1 98.81 88 TRP A C 1
ATOM 695 O O . TRP A 1 88 ? 11.07 9.742 -2.943 1 98.81 88 TRP A O 1
ATOM 705 N N . LEU A 1 89 ? 9.867 8.883 -1.281 1 98.81 89 LEU A N 1
ATOM 706 C CA . LEU A 1 89 ? 10.477 9.758 -0.282 1 98.81 89 LEU A CA 1
ATOM 707 C C . LEU A 1 89 ? 11.602 9.047 0.452 1 98.81 89 LEU A C 1
ATOM 709 O O . LEU A 1 89 ? 12.422 9.688 1.112 1 98.81 89 LEU A O 1
ATOM 713 N N . GLY A 1 90 ? 11.625 7.742 0.408 1 96.94 90 GLY A N 1
ATOM 714 C CA . GLY A 1 90 ? 12.508 6.938 1.23 1 96.94 90 GLY A CA 1
ATOM 715 C C . GLY A 1 90 ? 13.898 6.785 0.635 1 96.94 90 GLY A C 1
ATOM 716 O O . GLY A 1 90 ? 14.141 7.195 -0.501 1 96.94 90 GLY A O 1
ATOM 717 N N . SER A 1 91 ? 14.82 6.152 1.437 1 96.38 91 SER A N 1
ATOM 718 C CA . SER A 1 91 ? 16.203 5.941 1.039 1 96.38 91 SER A CA 1
ATOM 719 C C . SER A 1 91 ? 16.312 4.941 -0.106 1 96.38 91 SER A C 1
ATOM 721 O O . SER A 1 91 ? 17.203 5.043 -0.952 1 96.38 91 SER A O 1
ATOM 723 N N . HIS A 1 92 ? 15.406 3.992 -0.147 1 91.75 92 HIS A N 1
ATOM 724 C CA . HIS A 1 92 ? 15.438 2.992 -1.208 1 91.75 92 HIS A CA 1
ATOM 725 C C . HIS A 1 92 ? 15.211 3.633 -2.574 1 91.75 92 HIS A C 1
ATOM 727 O O . HIS A 1 92 ? 15.656 3.1 -3.594 1 91.75 92 HIS A O 1
ATOM 733 N N . ALA A 1 93 ? 14.5 4.789 -2.562 1 93 93 ALA A N 1
ATOM 734 C CA . ALA A 1 93 ? 14.227 5.523 -3.797 1 93 93 ALA A CA 1
ATOM 735 C C . ALA A 1 93 ? 15.266 6.617 -4.023 1 93 93 ALA A C 1
ATOM 737 O O . ALA A 1 93 ? 15.273 7.27 -5.066 1 93 93 ALA A O 1
ATOM 738 N N . GLY A 1 94 ? 16.062 6.91 -3.018 1 93.56 94 GLY A N 1
ATOM 739 C CA . GLY A 1 94 ? 17.188 7.809 -3.248 1 93.56 94 GLY A CA 1
ATOM 740 C C . GLY A 1 94 ? 17.156 9.047 -2.373 1 93.56 94 GLY A C 1
ATOM 741 O O . GLY A 1 94 ? 18.141 9.367 -1.706 1 93.56 94 GLY A O 1
ATOM 742 N N . PRO A 1 95 ? 16 9.828 -2.232 1 94.12 95 PRO A N 1
ATOM 743 C CA . PRO A 1 95 ? 16 11.148 -1.603 1 94.12 95 PRO A CA 1
ATOM 744 C C . PRO A 1 95 ? 16.25 11.086 -0.097 1 94.12 95 PRO A C 1
ATOM 746 O O . PRO A 1 95 ? 16.812 12.016 0.477 1 94.12 95 PRO A O 1
ATOM 749 N N . ASN A 1 96 ? 15.664 9.992 0.594 1 97.5 96 ASN A N 1
ATOM 750 C CA . ASN A 1 96 ? 15.828 9.797 2.031 1 97.5 96 ASN A CA 1
ATOM 751 C C . ASN A 1 96 ? 15.391 11.023 2.82 1 97.5 96 ASN A C 1
ATOM 753 O O . ASN A 1 96 ? 16.109 11.484 3.713 1 97.5 96 ASN A O 1
ATOM 757 N N . VAL A 1 97 ? 14.289 11.609 2.523 1 98.56 97 VAL A N 1
ATOM 758 C CA . VAL A 1 97 ? 13.891 12.883 3.109 1 98.56 97 VAL A CA 1
ATOM 759 C C . VAL A 1 97 ? 13.023 12.633 4.34 1 98.56 97 VAL A C 1
ATOM 761 O O . VAL A 1 97 ? 12.703 13.562 5.082 1 98.56 97 VAL A O 1
ATOM 764 N N . MET A 1 98 ? 12.688 11.367 4.586 1 98.69 98 MET A N 1
ATOM 765 C CA . MET A 1 98 ? 11.805 11.062 5.711 1 98.69 98 MET A CA 1
ATOM 766 C C . MET A 1 98 ? 12.617 10.75 6.965 1 98.69 98 MET A C 1
ATOM 768 O O . MET A 1 98 ? 12.062 10.672 8.062 1 98.69 98 MET A O 1
ATOM 772 N N . LYS A 1 99 ? 13.953 10.586 6.797 1 98.12 99 LYS A N 1
ATOM 773 C CA . LYS A 1 99 ? 14.797 10.227 7.934 1 98.12 99 LYS A CA 1
ATOM 774 C C . LYS A 1 99 ? 14.641 11.234 9.07 1 98.12 99 LYS A C 1
ATOM 776 O O . LYS A 1 99 ? 14.938 12.414 8.898 1 98.12 99 LYS A O 1
ATOM 781 N N . MET A 1 100 ? 14.102 10.766 10.164 1 97.94 100 MET A N 1
ATOM 782 C CA . MET A 1 100 ? 13.906 11.492 11.406 1 97.94 100 MET A CA 1
ATOM 783 C C . MET A 1 100 ? 12.883 12.609 11.227 1 97.94 100 MET A C 1
ATOM 785 O O . MET A 1 100 ? 12.703 13.453 12.109 1 97.94 100 MET A O 1
ATOM 789 N N . LYS A 1 101 ? 12.203 12.68 10.094 1 98.44 101 LYS A N 1
ATOM 790 C CA . LYS A 1 101 ? 11.125 13.641 9.859 1 98.44 101 LYS A CA 1
ATOM 791 C C . LYS A 1 101 ? 9.977 13.422 10.836 1 98.44 101 LYS A C 1
ATOM 793 O O . LYS A 1 101 ? 9.414 12.328 10.906 1 98.44 101 LYS A O 1
ATOM 798 N N . PRO A 1 102 ? 9.648 14.422 11.672 1 98.75 102 PRO A N 1
ATOM 799 C CA . PRO A 1 102 ? 8.445 14.273 12.5 1 98.75 102 PRO A CA 1
ATOM 800 C C . PRO A 1 102 ? 7.195 14.008 11.664 1 98.75 102 PRO A C 1
ATOM 802 O O . PRO A 1 102 ? 6.969 14.672 10.656 1 98.75 102 PRO A O 1
ATOM 805 N N . ALA A 1 103 ? 6.449 13.016 12.078 1 98.81 103 ALA A N 1
ATOM 806 C CA . ALA A 1 103 ? 5.238 12.633 11.352 1 98.81 103 ALA A CA 1
ATOM 807 C C . ALA A 1 103 ? 4.121 12.242 12.312 1 98.81 103 ALA A C 1
ATOM 809 O O . ALA A 1 103 ? 4.387 11.727 13.406 1 98.81 103 ALA A O 1
ATOM 810 N N . ALA A 1 104 ? 2.943 12.516 11.969 1 98.88 104 ALA A N 1
ATOM 811 C CA . ALA A 1 104 ? 1.731 12.031 12.633 1 98.88 104 ALA A CA 1
ATOM 812 C C . ALA A 1 104 ? 0.758 11.43 11.625 1 98.88 104 ALA A C 1
ATOM 814 O O . ALA A 1 104 ? 0.837 11.719 10.43 1 98.88 104 ALA A O 1
ATOM 815 N N . VAL A 1 105 ? -0.113 10.57 12.102 1 98.81 105 VAL A N 1
ATOM 816 C CA . VAL A 1 105 ? -1.1 9.914 11.25 1 98.81 105 VAL A CA 1
ATOM 817 C C . VAL A 1 105 ? -2.498 10.125 11.82 1 98.81 105 VAL A C 1
ATOM 819 O O . VAL A 1 105 ? -2.719 9.938 13.023 1 98.81 105 VAL A O 1
ATOM 822 N N . VAL A 1 106 ? -3.359 10.594 11.023 1 98.62 106 VAL A N 1
ATOM 823 C CA . VAL A 1 106 ? -4.781 10.719 11.32 1 98.62 106 VAL A CA 1
ATOM 824 C C . VAL A 1 106 ? -5.605 10.07 10.211 1 98.62 106 VAL A C 1
ATOM 826 O O . VAL A 1 106 ? -5.055 9.633 9.195 1 98.62 106 VAL A O 1
ATOM 829 N N . GLY A 1 107 ? -6.926 10.031 10.453 1 98.38 107 GLY A N 1
ATOM 830 C CA . GLY A 1 107 ? -7.77 9.523 9.383 1 98.38 107 GLY A CA 1
ATOM 831 C C . GLY A 1 107 ? -9.227 9.406 9.781 1 98.38 107 GLY A C 1
ATOM 832 O O . GLY A 1 107 ? -9.562 9.43 10.969 1 98.38 107 GLY A O 1
ATOM 833 N N . THR A 1 108 ? -10.008 9.406 8.781 1 98.12 108 THR A N 1
ATOM 834 C CA . THR A 1 108 ? -11.445 9.195 8.914 1 98.12 108 THR A CA 1
ATOM 835 C C . THR A 1 108 ? -11.953 8.219 7.863 1 98.12 108 THR A C 1
ATOM 837 O O . THR A 1 108 ? -11.289 7.98 6.855 1 98.12 108 THR A O 1
ATOM 840 N N . SER A 1 109 ? -13.008 7.535 8.156 1 95.31 109 SER A N 1
ATOM 841 C CA . SER A 1 109 ? -13.625 6.582 7.242 1 95.31 109 SER A CA 1
ATOM 842 C C . SER A 1 109 ? -15.148 6.617 7.352 1 95.31 109 SER A C 1
ATOM 844 O O . SER A 1 109 ? -15.695 7.168 8.312 1 95.31 109 SER A O 1
ATOM 846 N N . TYR A 1 110 ? -15.773 6.027 6.371 1 91.81 110 TYR A N 1
ATOM 847 C CA . TYR A 1 110 ? -17.219 5.891 6.398 1 91.81 110 TYR A CA 1
ATOM 848 C C . TYR A 1 110 ? -17.656 4.969 7.531 1 91.81 110 TYR A C 1
ATOM 850 O O . TYR A 1 110 ? -18.656 5.234 8.203 1 91.81 110 TYR A O 1
ATOM 858 N N . GLY A 1 111 ? -16.922 3.895 7.695 1 90.69 111 GLY A N 1
ATOM 859 C CA . GLY A 1 111 ? -17.25 2.941 8.742 1 90.69 111 GLY A CA 1
ATOM 860 C C . GLY A 1 111 ? -16.875 3.424 10.133 1 90.69 111 GLY A C 1
ATOM 861 O O . GLY A 1 111 ? -16.266 4.48 10.281 1 90.69 111 GLY A O 1
ATOM 862 N N . ILE A 1 112 ? -17.188 2.668 11.117 1 91.81 112 ILE A N 1
ATOM 863 C CA . ILE A 1 112 ? -17.078 3.1 12.508 1 91.81 112 ILE A CA 1
ATOM 864 C C . ILE A 1 112 ? -15.641 2.961 12.992 1 91.81 112 ILE A C 1
ATOM 866 O O . ILE A 1 112 ? -15.273 3.482 14.047 1 91.81 112 ILE A O 1
ATOM 870 N N . GLN A 1 113 ? -14.773 2.352 12.234 1 92.25 113 GLN A N 1
ATOM 871 C CA . GLN A 1 113 ? -13.445 2.012 12.742 1 92.25 113 GLN A CA 1
ATOM 872 C C . GLN A 1 113 ? -12.469 3.16 12.531 1 92.25 113 GLN A C 1
ATOM 874 O O . GLN A 1 113 ? -11.359 3.145 13.062 1 92.25 113 GLN A O 1
ATOM 879 N N . GLY A 1 114 ? -12.844 4.211 11.75 1 96 114 GLY A N 1
ATOM 880 C CA . GLY A 1 114 ? -12.07 5.438 11.656 1 96 114 GLY A CA 1
ATOM 881 C C . GLY A 1 114 ? -10.703 5.238 11.039 1 96 114 GLY A C 1
ATOM 882 O O . GLY A 1 114 ? -9.711 5.781 11.523 1 96 114 GLY A O 1
ATOM 883 N N . SER A 1 115 ? -10.602 4.359 10.078 1 97.12 115 SER A N 1
ATOM 884 C CA . SER A 1 115 ? -9.406 4.039 9.305 1 97.12 115 SER A CA 1
ATOM 885 C C . SER A 1 115 ? -8.312 3.443 10.188 1 97.12 115 SER A C 1
ATOM 887 O O . SER A 1 115 ? -7.129 3.654 9.938 1 97.12 115 SER A O 1
ATOM 889 N N . SER A 1 116 ? -8.641 2.773 11.219 1 97.56 116 SER A N 1
ATOM 890 C CA . SER A 1 116 ? -7.719 2.285 12.234 1 97.56 116 SER A CA 1
ATOM 891 C C . SER A 1 116 ? -6.633 1.408 11.617 1 97.56 116 SER A C 1
ATOM 893 O O . SER A 1 116 ? -5.445 1.604 11.883 1 97.56 116 SER A O 1
ATOM 895 N N . ARG A 1 117 ? -6.949 0.412 10.75 1 97.69 117 ARG A N 1
ATOM 896 C CA . ARG A 1 117 ? -5.961 -0.504 10.188 1 97.69 117 ARG A CA 1
ATOM 897 C C . ARG A 1 117 ? -5.047 0.212 9.203 1 97.69 117 ARG A C 1
ATOM 899 O O . ARG A 1 117 ? -3.857 -0.097 9.117 1 97.69 117 ARG A O 1
ATOM 906 N N . ALA A 1 118 ? -5.59 1.153 8.461 1 98.44 118 ALA A N 1
ATOM 907 C CA . ALA A 1 118 ? -4.766 1.94 7.555 1 98.44 118 ALA A CA 1
ATOM 908 C C . ALA A 1 118 ? -3.762 2.795 8.32 1 98.44 118 ALA A C 1
ATOM 910 O O . ALA A 1 118 ? -2.619 2.967 7.887 1 98.44 118 ALA A O 1
ATOM 911 N N . GLN A 1 119 ? -4.176 3.381 9.438 1 98.62 119 GLN A N 1
ATOM 912 C CA . GLN A 1 119 ? -3.256 4.176 10.242 1 98.62 119 GLN A CA 1
ATOM 913 C C . GLN A 1 119 ? -2.131 3.312 10.805 1 98.62 119 GLN A C 1
ATOM 915 O O . GLN A 1 119 ? -0.978 3.744 10.859 1 98.62 119 GLN A O 1
ATOM 920 N N . GLU A 1 120 ? -2.475 2.113 11.242 1 98.12 120 GLU A N 1
ATOM 921 C CA . GLU A 1 120 ? -1.438 1.193 11.703 1 98.12 120 GLU A CA 1
ATOM 922 C C . GLU A 1 120 ? -0.462 0.856 10.578 1 98.12 120 GLU A C 1
ATOM 924 O O . GLU A 1 120 ? 0.752 0.845 10.789 1 98.12 120 GLU A O 1
ATOM 929 N N . ASP A 1 121 ? -1 0.569 9.469 1 98.5 121 ASP A N 1
ATOM 930 C CA . ASP A 1 121 ? -0.18 0.317 8.281 1 98.5 121 ASP A CA 1
ATOM 931 C C . ASP A 1 121 ? 0.732 1.504 7.984 1 98.5 121 ASP A C 1
ATOM 933 O O . ASP A 1 121 ? 1.933 1.331 7.762 1 98.5 121 ASP A O 1
ATOM 937 N N . ALA A 1 122 ? 0.191 2.703 8 1 98.81 122 ALA A N 1
ATOM 938 C CA . ALA A 1 122 ? 0.959 3.92 7.746 1 98.81 122 ALA A CA 1
ATOM 939 C C . ALA A 1 122 ? 2.111 4.059 8.742 1 98.81 122 ALA A C 1
ATOM 941 O O . ALA A 1 122 ? 3.236 4.383 8.352 1 98.81 122 ALA A O 1
ATOM 942 N N . ARG A 1 123 ? 1.846 3.848 9.977 1 98.69 123 ARG A N 1
ATOM 943 C CA . ARG A 1 123 ? 2.889 3.977 10.984 1 98.69 123 ARG A CA 1
ATOM 944 C C . ARG A 1 123 ? 3.998 2.955 10.758 1 98.69 123 ARG A C 1
ATOM 946 O O . ARG A 1 123 ? 5.18 3.277 10.891 1 98.69 123 ARG A O 1
ATOM 953 N N . GLU A 1 124 ? 3.586 1.735 10.445 1 98.38 124 GLU A N 1
ATOM 954 C CA . GLU A 1 124 ? 4.582 0.705 10.172 1 98.38 124 GLU A CA 1
ATOM 955 C C . GLU A 1 124 ? 5.473 1.1 8.992 1 98.38 124 GLU A C 1
ATOM 957 O O . GLU A 1 124 ? 6.691 0.933 9.055 1 98.38 124 GLU A O 1
ATOM 962 N N . ILE A 1 125 ? 4.891 1.604 7.957 1 98.75 125 ILE A N 1
ATOM 963 C CA . ILE A 1 125 ? 5.617 2.051 6.773 1 98.75 125 ILE A CA 1
ATOM 964 C C . ILE A 1 125 ? 6.57 3.182 7.148 1 98.75 125 ILE A C 1
ATOM 966 O O . ILE A 1 125 ? 7.758 3.137 6.82 1 98.75 125 ILE A O 1
ATOM 970 N N . LEU A 1 126 ? 6.066 4.168 7.867 1 98.88 126 LEU A N 1
ATOM 971 C CA . LEU A 1 126 ? 6.852 5.344 8.234 1 98.88 126 LEU A CA 1
ATOM 972 C C . LEU A 1 126 ? 8.031 4.957 9.117 1 98.88 126 LEU A C 1
ATOM 974 O O . LEU A 1 126 ? 9.109 5.559 9.016 1 98.88 126 LEU A O 1
ATOM 978 N N . LEU A 1 127 ? 7.844 3.939 9.93 1 98.5 127 LEU A N 1
ATOM 979 C CA . LEU A 1 127 ? 8.867 3.535 10.891 1 98.5 127 LEU A CA 1
ATOM 980 C C . LEU A 1 127 ? 9.875 2.592 10.242 1 98.5 127 LEU A C 1
ATOM 982 O O . LEU A 1 127 ? 10.906 2.277 10.844 1 98.5 127 LEU A O 1
ATOM 986 N N . SER A 1 128 ? 9.602 2.074 9.055 1 98 128 SER A N 1
ATOM 987 C CA . SER A 1 128 ? 10.523 1.156 8.391 1 98 128 SER A CA 1
ATOM 988 C C . SER A 1 128 ? 11.906 1.769 8.25 1 98 128 SER A C 1
ATOM 990 O O . SER A 1 128 ? 12.055 2.992 8.188 1 98 128 SER A O 1
ATOM 992 N N . PRO A 1 129 ? 13 0.983 8.148 1 96.69 129 PRO A N 1
ATOM 993 C CA . PRO A 1 129 ? 14.359 1.508 8.047 1 96.69 129 PRO A CA 1
ATOM 994 C C . PRO A 1 129 ? 14.562 2.391 6.816 1 96.69 129 PRO A C 1
ATOM 996 O O . PRO A 1 129 ? 15.391 3.303 6.832 1 96.69 129 PRO A O 1
ATOM 999 N N . ASP A 1 130 ? 13.812 2.125 5.742 1 95.81 130 ASP A N 1
ATOM 1000 C CA . ASP A 1 130 ? 13.961 2.918 4.523 1 95.81 130 ASP A CA 1
ATOM 1001 C C . ASP A 1 130 ? 13.312 4.289 4.684 1 95.81 130 ASP A C 1
ATOM 1003 O O . ASP A 1 130 ? 13.688 5.242 3.994 1 95.81 130 ASP A O 1
ATOM 1007 N N . MET A 1 131 ? 12.32 4.414 5.543 1 98.38 131 MET A N 1
ATOM 1008 C CA . MET A 1 131 ? 11.672 5.691 5.836 1 98.38 131 MET A CA 1
ATOM 1009 C C . MET A 1 131 ? 12.297 6.348 7.062 1 98.38 131 MET A C 1
ATOM 1011 O O . MET A 1 131 ? 12.773 7.484 6.988 1 98.38 131 MET A O 1
ATOM 1015 N N . SER A 1 132 ? 12.359 5.645 8.219 1 98.38 132 SER A N 1
ATOM 1016 C CA . SER A 1 132 ? 13.008 6.07 9.461 1 98.38 132 SER A CA 1
ATOM 1017 C C . SER A 1 132 ? 12.43 7.395 9.953 1 98.38 132 SER A C 1
ATOM 1019 O O . SER A 1 132 ? 13.172 8.242 10.461 1 98.38 132 SER A O 1
ATOM 1021 N N . ALA A 1 133 ? 11.148 7.566 9.742 1 98.75 133 ALA A N 1
ATOM 1022 C CA . ALA A 1 133 ? 10.5 8.781 10.227 1 98.75 133 ALA A CA 1
ATOM 1023 C C . ALA A 1 133 ? 10.391 8.773 11.75 1 98.75 133 ALA A C 1
ATOM 1025 O O . ALA A 1 133 ? 10.477 7.715 12.375 1 98.75 133 ALA A O 1
ATOM 1026 N N . ASN A 1 134 ? 10.352 9.93 12.328 1 98.44 134 ASN A N 1
ATOM 1027 C CA . ASN A 1 134 ? 10.031 10.125 13.734 1 98.44 134 ASN A CA 1
ATOM 1028 C C . ASN A 1 134 ? 8.531 10.305 13.953 1 98.44 134 ASN A C 1
ATOM 1030 O O . ASN A 1 134 ? 8.016 11.414 13.859 1 98.44 134 ASN A O 1
ATOM 1034 N N . VAL A 1 135 ? 7.859 9.211 14.344 1 98.75 135 VAL A N 1
ATOM 1035 C CA . VAL A 1 135 ? 6.402 9.195 14.344 1 98.75 135 VAL A CA 1
ATOM 1036 C C . VAL A 1 135 ? 5.883 9.469 15.75 1 98.75 135 VAL A C 1
ATOM 1038 O O . VAL A 1 135 ? 6.312 8.828 16.719 1 98.75 135 VAL A O 1
ATOM 1041 N N . LEU A 1 136 ? 4.961 10.414 15.844 1 98.56 136 LEU A N 1
ATOM 1042 C CA . LEU A 1 136 ? 4.352 10.758 17.125 1 98.56 136 LEU A CA 1
ATOM 1043 C C . LEU A 1 136 ? 3.693 9.531 17.766 1 98.56 136 LEU A C 1
ATOM 1045 O O . LEU A 1 136 ? 2.746 8.977 17.203 1 98.56 136 LEU A O 1
ATOM 1049 N N . PRO A 1 137 ? 4.184 9.133 18.938 1 96.62 137 PRO A N 1
ATOM 1050 C CA . PRO A 1 137 ? 3.6 7.953 19.578 1 96.62 137 PRO A CA 1
ATOM 1051 C C . PRO A 1 137 ? 2.34 8.273 20.375 1 96.62 137 PRO A C 1
ATOM 1053 O O . PRO A 1 137 ? 2.215 9.375 20.922 1 96.62 137 PRO A O 1
ATOM 1056 N N . GLY A 1 138 ? 1.368 7.309 20.5 1 93.19 138 GLY A N 1
ATOM 1057 C CA . GLY A 1 138 ? 0.282 7.324 21.469 1 93.19 138 GLY A CA 1
ATOM 1058 C C . GLY A 1 138 ? -0.819 8.305 21.109 1 93.19 138 GLY A C 1
ATOM 1059 O O . GLY A 1 138 ? -1.676 8.609 21.953 1 93.19 138 GLY A O 1
ATOM 1060 N N . ASN A 1 139 ? -0.911 8.93 20.016 1 92.75 139 ASN A N 1
ATOM 1061 C CA . ASN A 1 139 ? -1.895 9.922 19.609 1 92.75 139 ASN A CA 1
ATOM 1062 C C . ASN A 1 139 ? -2.725 9.438 18.422 1 92.75 139 ASN A C 1
ATOM 1064 O O . ASN A 1 139 ? -2.576 9.938 17.312 1 92.75 139 ASN A O 1
ATOM 1068 N N . GLU A 1 140 ? -3.668 8.547 18.688 1 92.94 140 GLU A N 1
ATOM 1069 C CA . GLU A 1 140 ? -4.516 8.031 17.625 1 92.94 140 GLU A CA 1
ATOM 1070 C C . GLU A 1 140 ? -5.77 8.883 17.453 1 92.94 140 GLU A C 1
ATOM 1072 O O . GLU A 1 140 ? -6.395 9.281 18.438 1 92.94 140 GLU A O 1
ATOM 1077 N N . ILE A 1 141 ? -6.039 9.25 16.281 1 96.5 141 ILE A N 1
ATOM 1078 C CA . ILE A 1 141 ? -7.277 9.922 15.906 1 96.5 141 ILE A CA 1
ATOM 1079 C C . ILE A 1 141 ? -8.086 9.023 14.969 1 96.5 141 ILE A C 1
ATOM 1081 O O . ILE A 1 141 ? -7.805 8.961 13.773 1 96.5 141 ILE A O 1
ATOM 1085 N N . LEU A 1 142 ? -9.102 8.391 15.469 1 97.19 142 LEU A N 1
ATOM 1086 C CA . LEU A 1 142 ? -9.914 7.438 14.711 1 97.19 142 LEU A CA 1
ATOM 1087 C C . LEU A 1 142 ? -11.336 7.961 14.523 1 97.19 142 LEU A C 1
ATOM 1089 O O . LEU A 1 142 ? -12.211 7.703 15.359 1 97.19 142 LEU A O 1
ATOM 1093 N N . ILE A 1 143 ? -11.5 8.688 13.492 1 97.56 143 ILE A N 1
ATOM 1094 C CA . ILE A 1 143 ? -12.789 9.312 13.242 1 97.56 143 ILE A CA 1
ATOM 1095 C C . ILE A 1 143 ? -13.648 8.398 12.359 1 97.56 143 ILE A C 1
ATOM 1097 O O . ILE A 1 143 ? -13.406 8.281 11.156 1 97.56 143 ILE A O 1
ATOM 1101 N N . GLY A 1 144 ? -14.656 7.789 12.977 1 96.44 144 GLY A N 1
ATOM 1102 C CA . GLY A 1 144 ? -15.602 6.961 12.242 1 96.44 144 GLY A CA 1
ATOM 1103 C C . GLY A 1 144 ? -16.844 7.711 11.82 1 96.44 144 GLY A C 1
ATOM 1104 O O . GLY A 1 144 ? -17.047 8.859 12.211 1 96.44 144 GLY A O 1
ATOM 1105 N N . GLY A 1 145 ? -17.656 7.062 10.953 1 96.06 145 GLY A N 1
ATOM 1106 C CA . GLY A 1 145 ? -18.906 7.672 10.531 1 96.06 145 GLY A CA 1
ATOM 1107 C C . GLY A 1 145 ? -18.719 9.039 9.891 1 96.06 145 GLY A C 1
ATOM 1108 O O . GLY A 1 145 ? -19.375 10 10.281 1 96.06 145 GLY A O 1
ATOM 1109 N N . ALA A 1 146 ? -17.781 9.133 8.938 1 95.88 146 ALA A N 1
ATOM 1110 C CA . ALA A 1 146 ? -17.375 10.406 8.352 1 95.88 146 ALA A CA 1
ATOM 1111 C C . ALA A 1 146 ? -18.578 11.195 7.836 1 95.88 146 ALA A C 1
ATOM 1113 O O . ALA A 1 146 ? -18.656 12.406 8.047 1 95.88 146 ALA A O 1
ATOM 1114 N N . ALA A 1 147 ? -19.516 10.586 7.207 1 94.69 147 ALA A N 1
ATOM 1115 C CA . ALA A 1 147 ? -20.656 11.25 6.59 1 94.69 147 ALA A CA 1
ATOM 1116 C C . ALA A 1 147 ? -21.453 12.047 7.621 1 94.69 147 ALA A C 1
ATOM 1118 O O . ALA A 1 147 ? -22.047 13.086 7.297 1 94.69 147 ALA A O 1
ATOM 1119 N N . SER A 1 148 ? -21.391 11.625 8.867 1 96.19 148 SER A N 1
ATOM 1120 C CA . SER A 1 148 ? -22.188 12.25 9.906 1 96.19 148 SER A CA 1
ATOM 1121 C C . SER A 1 148 ? -21.344 13.203 10.75 1 96.19 148 SER A C 1
ATOM 1123 O O . SER A 1 148 ? -21.891 13.969 11.555 1 96.19 148 SER A O 1
ATOM 1125 N N . ASN A 1 149 ? -20.109 13.18 10.539 1 97.56 149 ASN A N 1
ATOM 1126 C CA . ASN A 1 149 ? -19.25 13.938 11.453 1 97.56 149 ASN A CA 1
ATOM 1127 C C . ASN A 1 149 ? -18.625 15.141 10.766 1 97.56 149 ASN A C 1
ATOM 1129 O O . ASN A 1 149 ? -17.938 15.938 11.398 1 97.56 149 ASN A O 1
ATOM 1133 N N . PHE A 1 150 ? -18.875 15.289 9.5 1 97.56 150 PHE A N 1
ATOM 1134 C CA . PHE A 1 150 ? -18.438 16.469 8.766 1 97.56 150 PHE A CA 1
ATOM 1135 C C . PHE A 1 150 ? -19.625 17.25 8.219 1 97.56 150 PHE A C 1
ATOM 1137 O O . PHE A 1 150 ? -20.609 16.656 7.766 1 97.56 150 PHE A O 1
ATOM 1144 N N . ASP A 1 151 ? -19.5 18.562 8.289 1 96.38 151 ASP A N 1
ATOM 1145 C CA . ASP A 1 151 ? -20.516 19.422 7.688 1 96.38 151 ASP A CA 1
ATOM 1146 C C . ASP A 1 151 ? -20.484 19.312 6.164 1 96.38 151 ASP A C 1
ATOM 1148 O O . ASP A 1 151 ? -19.438 19.469 5.543 1 96.38 151 ASP A O 1
ATOM 1152 N N . LYS A 1 152 ? -21.594 19.109 5.535 1 89.19 152 LYS A N 1
ATOM 1153 C CA . LYS A 1 152 ? -21.688 18.828 4.105 1 89.19 152 LYS A CA 1
ATOM 1154 C C . LYS A 1 152 ? -21.422 20.094 3.285 1 89.19 152 LYS A C 1
ATOM 1156 O O . LYS A 1 152 ? -20.984 20 2.137 1 89.19 152 LYS A O 1
ATOM 1161 N N . GLU A 1 153 ? -21.594 21.266 3.842 1 93.19 153 GLU A N 1
ATOM 1162 C CA . GLU A 1 153 ? -21.438 22.516 3.117 1 93.19 153 GLU A CA 1
ATOM 1163 C C . GLU A 1 153 ? -20.031 23.094 3.287 1 93.19 153 GLU A C 1
ATOM 1165 O O . GLU A 1 153 ? -19.359 23.422 2.305 1 93.19 153 GLU A O 1
ATOM 1170 N N . THR A 1 154 ? -19.5 23.109 4.504 1 95.25 154 THR A N 1
ATOM 1171 C CA . THR A 1 154 ? -18.234 23.75 4.781 1 95.25 154 THR A CA 1
ATOM 1172 C C . THR A 1 154 ? -17.078 22.75 4.742 1 95.25 154 THR A C 1
ATOM 1174 O O . THR A 1 154 ? -15.922 23.125 4.609 1 95.25 154 THR A O 1
ATOM 1177 N N . GLY A 1 155 ? -17.391 21.438 4.988 1 96.19 155 GLY A N 1
ATOM 1178 C CA . GLY A 1 155 ? -16.375 20.406 5.078 1 96.19 155 GLY A CA 1
ATOM 1179 C C . GLY A 1 155 ? -15.734 20.312 6.449 1 96.19 155 GLY A C 1
ATOM 1180 O O . GLY A 1 155 ? -14.789 19.562 6.648 1 96.19 155 GLY A O 1
ATOM 1181 N N . ASP A 1 156 ? -16.328 21.016 7.391 1 97.69 156 ASP A N 1
ATOM 1182 C CA . ASP A 1 156 ? -15.703 21.062 8.711 1 97.69 156 ASP A CA 1
ATOM 1183 C C . ASP A 1 156 ? -16.109 19.859 9.555 1 97.69 156 ASP A C 1
ATOM 1185 O O . ASP A 1 156 ? -17.266 19.422 9.5 1 97.69 156 ASP A O 1
ATOM 1189 N N . LEU A 1 157 ? -15.156 19.422 10.32 1 98.19 157 LEU A N 1
ATOM 1190 C CA . LEU A 1 157 ? -15.477 18.453 11.367 1 98.19 157 LEU A CA 1
ATOM 1191 C C . LEU A 1 157 ? -16.422 19.062 12.398 1 98.19 157 LEU A C 1
ATOM 1193 O O . LEU A 1 157 ? -16.172 20.188 12.875 1 98.19 157 LEU A O 1
ATOM 1197 N N . THR A 1 158 ? -17.469 18.328 12.789 1 97.56 158 THR A N 1
ATOM 1198 C CA . THR A 1 158 ? -18.5 18.953 13.625 1 97.56 158 THR A CA 1
ATOM 1199 C C . THR A 1 158 ? -18.578 18.266 14.977 1 97.56 158 THR A C 1
ATOM 1201 O O . THR A 1 158 ? -19.141 18.812 15.93 1 97.56 158 THR A O 1
ATOM 1204 N N . ASN A 1 159 ? -18.109 17.078 15.102 1 97.44 159 ASN A N 1
ATOM 1205 C CA . ASN A 1 159 ? -18.156 16.328 16.359 1 97.44 159 ASN A CA 1
ATOM 1206 C C . ASN A 1 159 ? -17.156 16.859 17.375 1 97.44 159 ASN A C 1
ATOM 1208 O O . ASN A 1 159 ? -15.945 16.719 17.188 1 97.44 159 ASN A O 1
ATOM 1212 N N . GLU A 1 160 ? -17.641 17.375 18.484 1 97.5 160 GLU A N 1
ATOM 1213 C CA . GLU A 1 160 ? -16.812 18.078 19.453 1 97.5 160 GLU A CA 1
ATOM 1214 C C . GLU A 1 160 ? -15.836 17.125 20.156 1 97.5 160 GLU A C 1
ATOM 1216 O O . GLU A 1 160 ? -14.727 17.516 20.516 1 97.5 160 GLU A O 1
ATOM 1221 N N . ASP A 1 161 ? -16.25 15.914 20.312 1 97.19 161 ASP A N 1
ATOM 1222 C CA . ASP A 1 161 ? -15.352 14.945 20.938 1 97.19 161 ASP A CA 1
ATOM 1223 C C . ASP A 1 161 ? -14.133 14.68 20.062 1 97.19 161 ASP A C 1
ATOM 1225 O O . ASP A 1 161 ? -13 14.641 20.562 1 97.19 161 ASP A O 1
ATOM 1229 N N . TYR A 1 162 ? -14.344 14.453 18.812 1 97.75 162 TYR A N 1
ATOM 1230 C CA . TYR A 1 162 ? -13.227 14.273 17.891 1 97.75 162 TYR A CA 1
ATOM 1231 C C . TYR A 1 162 ? -12.367 15.523 17.828 1 97.75 162 TYR A C 1
ATOM 1233 O O . TYR A 1 162 ? -11.141 15.438 17.719 1 97.75 162 TYR A O 1
ATOM 1241 N N . ILE A 1 163 ? -12.977 16.703 17.844 1 98.25 163 ILE A N 1
ATOM 1242 C CA . ILE A 1 163 ? -12.242 17.969 17.781 1 98.25 163 ILE A CA 1
ATOM 1243 C C . ILE A 1 163 ? -11.336 18.094 19 1 98.25 163 ILE A C 1
ATOM 1245 O O . ILE A 1 163 ? -10.18 18.516 18.875 1 98.25 163 ILE A O 1
ATOM 1249 N N . LYS A 1 164 ? -11.805 17.766 20.125 1 98.06 164 LYS A N 1
ATOM 1250 C CA . LYS A 1 164 ? -11 17.812 21.328 1 98.06 164 LYS A CA 1
ATOM 1251 C C . LYS A 1 164 ? -9.797 16.875 21.219 1 98.06 164 LYS A C 1
ATOM 1253 O O . LYS A 1 164 ? -8.695 17.234 21.656 1 98.06 164 LYS A O 1
ATOM 1258 N N . GLN A 1 165 ? -10.047 15.688 20.766 1 97.44 165 GLN A N 1
ATOM 1259 C CA . GLN A 1 165 ? -8.945 14.758 20.547 1 97.44 165 GLN A CA 1
ATOM 1260 C C . GLN A 1 165 ? -7.918 15.328 19.578 1 97.44 165 GLN A C 1
ATOM 1262 O O . GLN A 1 165 ? -6.711 15.203 19.797 1 97.44 165 GLN A O 1
ATOM 1267 N N . LEU A 1 166 ? -8.414 15.914 18.547 1 98.25 166 LEU A N 1
ATOM 1268 C CA . LEU A 1 166 ? -7.539 16.531 17.547 1 98.25 166 LEU A CA 1
ATOM 1269 C C . LEU A 1 166 ? -6.738 17.672 18.172 1 98.25 166 LEU A C 1
ATOM 1271 O O . LEU A 1 166 ? -5.555 17.844 17.875 1 98.25 166 LEU A O 1
ATOM 1275 N N . ASP A 1 167 ? -7.398 18.5 19.016 1 98.5 167 ASP A N 1
ATOM 1276 C CA . ASP A 1 167 ? -6.703 19.562 19.734 1 98.5 167 ASP A CA 1
ATOM 1277 C C . ASP A 1 167 ? -5.512 19 20.516 1 98.5 167 ASP A C 1
ATOM 1279 O O . ASP A 1 167 ? -4.414 19.562 20.453 1 98.5 167 ASP A O 1
ATOM 1283 N N . ALA A 1 168 ? -5.777 17.969 21.172 1 98.38 168 ALA A N 1
ATOM 1284 C CA . ALA A 1 168 ? -4.727 17.359 21.984 1 98.38 168 ALA A CA 1
ATOM 1285 C C . ALA A 1 168 ? -3.605 16.797 21.109 1 98.38 168 ALA A C 1
ATOM 1287 O O . ALA A 1 168 ? -2.426 17.016 21.391 1 98.38 168 ALA A O 1
ATOM 1288 N N . MET A 1 169 ? -3.963 16.094 20.141 1 98.5 169 MET A N 1
ATOM 1289 C CA . MET A 1 169 ? -2.967 15.516 19.234 1 98.5 169 MET A CA 1
ATOM 1290 C C . MET A 1 169 ? -2.121 16.609 18.594 1 98.5 169 MET A C 1
ATOM 1292 O O . MET A 1 169 ? -0.897 16.484 18.516 1 98.5 169 MET A O 1
ATOM 1296 N N . MET A 1 170 ? -2.742 17.656 18.094 1 98.62 170 MET A N 1
ATOM 1297 C CA . MET A 1 170 ? -2.018 18.719 17.406 1 98.62 170 MET A CA 1
ATOM 1298 C C . MET A 1 170 ? -1.085 19.438 18.375 1 98.62 170 MET A C 1
ATOM 1300 O O . MET A 1 170 ? 0.035 19.797 18.016 1 98.62 170 MET A O 1
ATOM 1304 N N . ALA A 1 171 ? -1.574 19.672 19.578 1 98.38 171 ALA A N 1
ATOM 1305 C CA . ALA A 1 171 ? -0.696 20.266 20.578 1 98.38 171 ALA A CA 1
ATOM 1306 C C . ALA A 1 171 ? 0.549 19.422 20.797 1 98.38 171 ALA A C 1
ATOM 1308 O O . ALA A 1 171 ? 1.666 19.938 20.844 1 98.38 171 ALA A O 1
ATOM 1309 N N . ASN A 1 172 ? 0.382 18.172 20.922 1 98.62 172 ASN A N 1
ATOM 1310 C CA . ASN A 1 172 ? 1.496 17.25 21.109 1 98.62 172 ASN A CA 1
ATOM 1311 C C . ASN A 1 172 ? 2.396 17.203 19.875 1 98.62 172 ASN A C 1
ATOM 1313 O O . ASN A 1 172 ? 3.621 17.125 20 1 98.62 172 ASN A O 1
ATOM 1317 N N . PHE A 1 173 ? 1.809 17.219 18.719 1 98.75 173 PHE A N 1
ATOM 1318 C CA . PHE A 1 173 ? 2.602 17.125 17.5 1 98.75 173 PHE A CA 1
ATOM 1319 C C . PHE A 1 173 ? 3.463 18.375 17.328 1 98.75 173 PHE A C 1
ATOM 1321 O O . PHE A 1 173 ? 4.625 18.266 16.922 1 98.75 173 PHE A O 1
ATOM 1328 N N . ILE A 1 174 ? 2.863 19.5 17.562 1 98.19 174 ILE A N 1
ATOM 1329 C CA . ILE A 1 174 ? 3.615 20.75 17.438 1 98.19 174 ILE A CA 1
ATOM 1330 C C . ILE A 1 174 ? 4.812 20.719 18.375 1 98.19 174 ILE A C 1
ATOM 1332 O O . ILE A 1 174 ? 5.934 21.047 17.984 1 98.19 174 ILE A O 1
ATOM 1336 N N . LYS A 1 175 ? 4.598 20.297 19.594 1 97.81 175 LYS A N 1
ATOM 1337 C CA . LYS A 1 175 ? 5.699 20.156 20.547 1 97.81 175 LYS A CA 1
ATOM 1338 C C . LYS A 1 175 ? 6.723 19.141 20.047 1 97.81 175 LYS A C 1
ATOM 1340 O O . LYS A 1 175 ? 7.93 19.328 20.203 1 97.81 175 LYS A O 1
ATOM 1345 N N . PHE A 1 176 ? 6.227 18.062 19.531 1 98.25 176 PHE A N 1
ATOM 1346 C CA . PHE A 1 176 ? 7.047 16.984 18.984 1 98.25 176 PHE A CA 1
ATOM 1347 C C . PHE A 1 176 ? 7.957 17.5 17.875 1 98.25 176 PHE A C 1
ATOM 1349 O O . PHE A 1 176 ? 9.156 17.203 17.859 1 98.25 176 PHE A O 1
ATOM 1356 N N . VAL A 1 177 ? 7.426 18.281 16.953 1 98.25 177 VAL A N 1
ATOM 1357 C CA . VAL A 1 177 ? 8.172 18.859 15.852 1 98.25 177 VAL A CA 1
ATOM 1358 C C . VAL A 1 177 ? 9.219 19.844 16.391 1 98.25 177 VAL A C 1
ATOM 1360 O O . VAL A 1 177 ? 10.359 19.844 15.93 1 98.25 177 VAL A O 1
ATOM 1363 N N . GLU A 1 178 ? 8.836 20.641 17.359 1 97 178 GLU A N 1
ATOM 1364 C CA . GLU A 1 178 ? 9.758 21.594 17.969 1 97 178 GLU A CA 1
ATOM 1365 C C . GLU A 1 178 ? 10.953 20.891 18.609 1 97 178 GLU A C 1
ATOM 1367 O O . GLU A 1 178 ? 12.086 21.359 18.5 1 97 178 GLU A O 1
ATOM 1372 N N . GLN A 1 179 ? 10.688 19.812 19.203 1 95.19 179 GLN A N 1
ATOM 1373 C CA . GLN A 1 179 ? 11.734 19.062 19.891 1 95.19 179 GLN A CA 1
ATOM 1374 C C . GLN A 1 179 ? 12.695 18.422 18.891 1 95.19 179 GLN A C 1
ATOM 1376 O O . GLN A 1 179 ? 13.891 18.297 19.172 1 95.19 179 GLN A O 1
ATOM 1381 N N . ALA A 1 180 ? 12.219 18 17.781 1 92.12 180 ALA A N 1
ATOM 1382 C CA . ALA A 1 180 ? 13.031 17.328 16.766 1 92.12 180 ALA A CA 1
ATOM 1383 C C . ALA A 1 180 ? 13.953 18.312 16.047 1 92.12 180 ALA A C 1
ATOM 1385 O O . ALA A 1 180 ? 15.016 17.938 15.555 1 92.12 180 ALA A O 1
ATOM 1386 N N . ASN A 1 181 ? 13.547 19.5 15.875 1 81.38 181 ASN A N 1
ATOM 1387 C CA . ASN A 1 181 ? 14.312 20.516 15.172 1 81.38 181 ASN A CA 1
ATOM 1388 C C . ASN A 1 181 ? 15.312 21.219 16.094 1 81.38 181 ASN A C 1
ATOM 1390 O O . ASN A 1 181 ? 16.031 22.109 15.664 1 81.38 181 ASN A O 1
ATOM 1394 N N . LYS A 1 182 ? 15.172 20.844 17.359 1 73.19 182 LYS A N 1
ATOM 1395 C CA . LYS A 1 182 ? 16.188 21.344 18.281 1 73.19 182 LYS A CA 1
ATOM 1396 C C . LYS A 1 182 ? 17.453 20.484 18.219 1 73.19 182 LYS A C 1
ATOM 1398 O O . LYS A 1 182 ? 17.391 19.297 17.953 1 73.19 182 LYS A O 1
ATOM 1403 N N . MET B 1 1 ? -7.004 -26.922 -13.805 1 95.69 1 MET B N 1
ATOM 1404 C CA . MET B 1 1 ? -7.004 -25.844 -12.805 1 95.69 1 MET B CA 1
ATOM 1405 C C . MET B 1 1 ? -6.137 -24.688 -13.266 1 95.69 1 MET B C 1
ATOM 1407 O O . MET B 1 1 ? -5 -24.875 -13.688 1 95.69 1 MET B O 1
ATOM 1411 N N . LYS B 1 2 ? -6.656 -23.453 -13.258 1 98.31 2 LYS B N 1
ATOM 1412 C CA . LYS B 1 2 ? -5.934 -22.266 -13.695 1 98.31 2 LYS B CA 1
ATOM 1413 C C . LYS B 1 2 ? -5.512 -21.406 -12.508 1 98.31 2 LYS B C 1
ATOM 1415 O O . LYS B 1 2 ? -6.355 -20.969 -11.719 1 98.31 2 LYS B O 1
ATOM 1420 N N . ILE B 1 3 ? -4.203 -21.156 -12.391 1 98.75 3 ILE B N 1
ATOM 1421 C CA . ILE B 1 3 ? -3.652 -20.344 -11.32 1 98.75 3 ILE B CA 1
ATOM 1422 C C . ILE B 1 3 ? -2.85 -19.188 -11.906 1 98.75 3 ILE B C 1
ATOM 1424 O O . ILE B 1 3 ? -2.104 -19.359 -12.875 1 98.75 3 ILE B O 1
ATOM 1428 N N . LEU B 1 4 ? -3.023 -18.016 -11.391 1 98.94 4 LEU B N 1
ATOM 1429 C CA . LEU B 1 4 ? -2.182 -16.891 -11.758 1 98.94 4 LEU B CA 1
ATOM 1430 C C . LEU B 1 4 ? -1.097 -16.656 -10.711 1 98.94 4 LEU B C 1
ATOM 1432 O O . LEU B 1 4 ? -1.387 -16.578 -9.516 1 98.94 4 LEU B O 1
ATOM 1436 N N . ALA B 1 5 ? 0.148 -16.672 -11.133 1 98.94 5 ALA B N 1
ATOM 1437 C CA . ALA B 1 5 ? 1.263 -16.203 -10.312 1 98.94 5 ALA B CA 1
ATOM 1438 C C . ALA B 1 5 ? 1.577 -14.734 -10.602 1 98.94 5 ALA B C 1
ATOM 1440 O O . ALA B 1 5 ? 2.127 -14.406 -11.656 1 98.94 5 ALA B O 1
ATOM 1441 N N . ILE B 1 6 ? 1.296 -13.867 -9.688 1 98.94 6 ILE B N 1
ATOM 1442 C CA . ILE B 1 6 ? 1.331 -12.43 -9.898 1 98.94 6 ILE B CA 1
ATOM 1443 C C . ILE B 1 6 ? 2.689 -11.875 -9.469 1 98.94 6 ILE B C 1
ATOM 1445 O O . ILE B 1 6 ? 3.137 -12.117 -8.344 1 98.94 6 ILE B O 1
ATOM 1449 N N . VAL B 1 7 ? 3.336 -11.203 -10.391 1 98.94 7 VAL B N 1
ATOM 1450 C CA . VAL B 1 7 ? 4.562 -10.477 -10.07 1 98.94 7 VAL B CA 1
ATOM 1451 C C . VAL B 1 7 ? 4.223 -9.188 -9.32 1 98.94 7 VAL B C 1
ATOM 1453 O O . VAL B 1 7 ? 3.621 -8.273 -9.891 1 98.94 7 VAL B O 1
ATOM 1456 N N . GLY B 1 8 ? 4.633 -9.023 -8.102 1 98.75 8 GLY B N 1
ATOM 1457 C CA . GLY B 1 8 ? 4.125 -8.008 -7.191 1 98.75 8 GLY B CA 1
ATOM 1458 C C . GLY B 1 8 ? 4.859 -6.684 -7.301 1 98.75 8 GLY B C 1
ATOM 1459 O O . GLY B 1 8 ? 4.965 -5.941 -6.32 1 98.75 8 GLY B O 1
ATOM 1460 N N . THR B 1 9 ? 5.469 -6.402 -8.43 1 98.31 9 THR B N 1
ATOM 1461 C CA . THR B 1 9 ? 6.133 -5.125 -8.664 1 98.31 9 THR B CA 1
ATOM 1462 C C . THR B 1 9 ? 6.012 -4.723 -10.133 1 98.31 9 THR B C 1
ATOM 1464 O O . THR B 1 9 ? 5.762 -5.566 -11 1 98.31 9 THR B O 1
ATOM 1467 N N . ASN B 1 10 ? 6.129 -3.441 -10.375 1 98.56 10 ASN B N 1
ATOM 1468 C CA . ASN B 1 10 ? 6.129 -2.932 -11.742 1 98.56 10 ASN B CA 1
ATOM 1469 C C . ASN B 1 10 ? 7.547 -2.646 -12.227 1 98.56 10 ASN B C 1
ATOM 1471 O O . ASN B 1 10 ? 7.734 -2.082 -13.305 1 98.56 10 ASN B O 1
ATOM 1475 N N . ALA B 1 11 ? 8.539 -3.041 -11.477 1 97.69 11 ALA B N 1
ATOM 1476 C CA . ALA B 1 11 ? 9.93 -2.785 -11.852 1 97.69 11 ALA B CA 1
ATOM 1477 C C . ALA B 1 11 ? 10.367 -3.686 -13 1 97.69 11 ALA B C 1
ATOM 1479 O O . ALA B 1 11 ? 9.914 -4.828 -13.109 1 97.69 11 ALA B O 1
ATOM 1480 N N . PRO B 1 12 ? 11.289 -3.24 -13.859 1 97.38 12 PRO B N 1
ATOM 1481 C CA . PRO B 1 12 ? 11.758 -4.062 -14.969 1 97.38 12 PRO B CA 1
ATOM 1482 C C . PRO B 1 12 ? 12.5 -5.316 -14.508 1 97.38 12 PRO B C 1
ATOM 1484 O O . PRO B 1 12 ? 12.453 -6.352 -15.18 1 97.38 12 PRO B O 1
ATOM 1487 N N . PHE B 1 13 ? 13.164 -5.227 -13.398 1 96.5 13 PHE B N 1
ATOM 1488 C CA . PHE B 1 13 ? 13.812 -6.383 -12.789 1 96.5 13 PHE B CA 1
ATOM 1489 C C . PHE B 1 13 ? 13.203 -6.691 -11.43 1 96.5 13 PHE B C 1
ATOM 1491 O O . PHE B 1 13 ? 12.93 -5.781 -10.648 1 96.5 13 PHE B O 1
ATOM 1498 N N . SER B 1 14 ? 13.047 -8 -11.156 1 96.56 14 SER B N 1
ATOM 1499 C CA . SER B 1 14 ? 12.539 -8.438 -9.859 1 96.56 14 SER B CA 1
ATOM 1500 C C . SER B 1 14 ? 12.836 -9.914 -9.617 1 96.56 14 SER B C 1
ATOM 1502 O O . SER B 1 14 ? 12.5 -10.766 -10.445 1 96.56 14 SER B O 1
ATOM 1504 N N . PHE B 1 15 ? 13.398 -10.172 -8.422 1 98 15 PHE B N 1
ATOM 1505 C CA . PHE B 1 15 ? 13.547 -11.57 -8.023 1 98 15 PHE B CA 1
ATOM 1506 C C . PHE B 1 15 ? 12.188 -12.219 -7.797 1 98 15 PHE B C 1
ATOM 1508 O O . PHE B 1 15 ? 12.07 -13.445 -7.84 1 98 15 PHE B O 1
ATOM 1515 N N . ASN B 1 16 ? 11.195 -11.469 -7.551 1 98.5 16 ASN B N 1
ATOM 1516 C CA . ASN B 1 16 ? 9.859 -12.031 -7.379 1 98.5 16 ASN B CA 1
ATOM 1517 C C . ASN B 1 16 ? 9.242 -12.43 -8.719 1 98.5 16 ASN B C 1
ATOM 1519 O O . ASN B 1 16 ? 8.398 -13.32 -8.773 1 98.5 16 ASN B O 1
ATOM 1523 N N . ARG B 1 17 ? 9.648 -11.797 -9.789 1 98.25 17 ARG B N 1
ATOM 1524 C CA . ARG B 1 17 ? 9.352 -12.312 -11.125 1 98.25 17 ARG B CA 1
ATOM 1525 C C . ARG B 1 17 ? 10.008 -13.664 -11.344 1 98.25 17 ARG B C 1
ATOM 1527 O O . ARG B 1 17 ? 9.375 -14.586 -11.867 1 98.25 17 ARG B O 1
ATOM 1534 N N . PHE B 1 18 ? 11.266 -13.781 -10.945 1 98.44 18 PHE B N 1
ATOM 1535 C CA . PHE B 1 18 ? 11.953 -15.062 -11.023 1 98.44 18 PHE B CA 1
ATOM 1536 C C . PHE B 1 18 ? 11.195 -16.125 -10.234 1 98.44 18 PHE B C 1
ATOM 1538 O O . PHE B 1 18 ? 10.984 -17.234 -10.727 1 98.44 18 PHE B O 1
ATOM 1545 N N . LEU B 1 19 ? 10.812 -15.789 -9.039 1 98.75 19 LEU B N 1
ATOM 1546 C CA . LEU B 1 19 ? 10.094 -16.719 -8.18 1 98.75 19 LEU B CA 1
ATOM 1547 C C . LEU B 1 19 ? 8.789 -17.156 -8.836 1 98.75 19 LEU B C 1
ATOM 1549 O O . LEU B 1 19 ? 8.477 -18.359 -8.867 1 98.75 19 LEU B O 1
ATOM 1553 N N . ALA B 1 20 ? 8.016 -16.203 -9.352 1 98.81 20 ALA B N 1
ATOM 1554 C CA . ALA B 1 20 ? 6.766 -16.531 -10.031 1 98.81 20 ALA B CA 1
ATOM 1555 C C . ALA B 1 20 ? 7.012 -17.453 -11.219 1 98.81 20 ALA B C 1
ATOM 1557 O O . ALA B 1 20 ? 6.285 -18.422 -11.422 1 98.81 20 ALA B O 1
ATOM 1558 N N . LYS B 1 21 ? 7.996 -17.141 -12.016 1 98.75 21 LYS B N 1
ATOM 1559 C CA . LYS B 1 21 ? 8.344 -17.953 -13.172 1 98.75 21 LYS B CA 1
ATOM 1560 C C . LYS B 1 21 ? 8.781 -19.359 -12.742 1 98.75 21 LYS B C 1
ATOM 1562 O O . LYS B 1 21 ? 8.438 -20.344 -13.383 1 98.75 21 LYS B O 1
ATOM 1567 N N . PHE B 1 22 ? 9.586 -19.406 -11.719 1 98.75 22 PHE B N 1
ATOM 1568 C CA . PHE B 1 22 ? 10.023 -20.688 -11.18 1 98.75 22 PHE B CA 1
ATOM 1569 C C . PHE B 1 22 ? 8.836 -21.531 -10.758 1 98.75 22 PHE B C 1
ATOM 1571 O O . PHE B 1 22 ? 8.781 -22.719 -11.047 1 98.75 22 PHE B O 1
ATOM 1578 N N . ILE B 1 23 ? 7.918 -20.922 -10.055 1 98.81 23 ILE B N 1
ATOM 1579 C CA . ILE B 1 23 ? 6.703 -21.609 -9.609 1 98.81 23 ILE B CA 1
ATOM 1580 C C . ILE B 1 23 ? 5.949 -22.156 -10.82 1 98.81 23 ILE B C 1
ATOM 1582 O O . ILE B 1 23 ? 5.559 -23.328 -10.836 1 98.81 23 ILE B O 1
ATOM 1586 N N . ALA B 1 24 ? 5.77 -21.328 -11.82 1 98.81 24 ALA B N 1
ATOM 1587 C CA . ALA B 1 24 ? 5.043 -21.75 -13.016 1 98.81 24 ALA B CA 1
ATOM 1588 C C . ALA B 1 24 ? 5.75 -22.922 -13.711 1 98.81 24 ALA B C 1
ATOM 1590 O O . ALA B 1 24 ? 5.105 -23.859 -14.164 1 98.81 24 ALA B O 1
ATOM 1591 N N . LYS B 1 25 ? 7.023 -22.859 -13.781 1 98.31 25 LYS B N 1
ATOM 1592 C CA . LYS B 1 25 ? 7.82 -23.875 -14.445 1 98.31 25 LYS B CA 1
ATOM 1593 C C . LYS B 1 25 ? 7.801 -25.188 -13.656 1 98.31 25 LYS B C 1
ATOM 1595 O O . LYS B 1 25 ? 7.504 -26.25 -14.211 1 98.31 25 LYS B O 1
ATOM 1600 N N . ARG B 1 26 ? 8.039 -25.125 -12.438 1 98.12 26 ARG B N 1
ATOM 1601 C CA . ARG B 1 26 ? 8.242 -26.312 -11.617 1 98.12 26 ARG B CA 1
ATOM 1602 C C . ARG B 1 26 ? 6.93 -27.062 -11.383 1 98.12 26 ARG B C 1
ATOM 1604 O O . ARG B 1 26 ? 6.898 -28.281 -11.352 1 98.12 26 ARG B O 1
ATOM 1611 N N . TYR B 1 27 ? 5.883 -26.312 -11.289 1 98.5 27 TYR B N 1
ATOM 1612 C CA . TYR B 1 27 ? 4.625 -26.953 -10.914 1 98.5 27 TYR B CA 1
ATOM 1613 C C . TYR B 1 27 ? 3.648 -26.953 -12.078 1 98.5 27 TYR B C 1
ATOM 1615 O O . TYR B 1 27 ? 2.441 -27.125 -11.891 1 98.5 27 TYR B O 1
ATOM 1623 N N . GLY B 1 28 ? 4.117 -26.734 -13.305 1 98.06 28 GLY B N 1
ATOM 1624 C CA . GLY B 1 28 ? 3.312 -26.625 -14.508 1 98.06 28 GLY B CA 1
ATOM 1625 C C . GLY B 1 28 ? 2.572 -27.906 -14.852 1 98.06 28 GLY B C 1
ATOM 1626 O O . GLY B 1 28 ? 1.573 -27.875 -15.57 1 98.06 28 GLY B O 1
ATOM 1627 N N . GLU B 1 29 ? 3.053 -29 -14.406 1 97.5 29 GLU B N 1
ATOM 1628 C CA . GLU B 1 29 ? 2.383 -30.281 -14.656 1 97.5 29 GLU B CA 1
ATOM 1629 C C . GLU B 1 29 ? 1.209 -30.484 -13.695 1 97.5 29 GLU B C 1
ATOM 1631 O O . GLU B 1 29 ? 0.312 -31.281 -13.969 1 97.5 29 GLU B O 1
ATOM 1636 N N . GLN B 1 30 ? 1.191 -29.797 -12.625 1 97.12 30 GLN B N 1
ATOM 1637 C CA . GLN B 1 30 ? 0.166 -29.969 -11.594 1 97.12 30 GLN B CA 1
ATOM 1638 C C . GLN B 1 30 ? -0.985 -28.984 -11.805 1 97.12 30 GLN B C 1
ATOM 1640 O O . GLN B 1 30 ? -2.107 -29.234 -11.359 1 97.12 30 GLN B O 1
ATOM 1645 N N . ALA B 1 31 ? -0.72 -27.906 -12.359 1 97.81 31 ALA B N 1
ATOM 1646 C CA . ALA B 1 31 ? -1.706 -26.859 -12.625 1 97.81 31 ALA B CA 1
ATOM 1647 C C . ALA B 1 31 ? -1.284 -25.984 -13.805 1 97.81 31 ALA B C 1
ATOM 1649 O O . ALA B 1 31 ? -0.098 -25.906 -14.133 1 97.81 31 ALA B O 1
ATOM 1650 N N . ASP B 1 32 ? -2.242 -25.406 -14.531 1 98.56 32 ASP B N 1
ATOM 1651 C CA . ASP B 1 32 ? -1.962 -24.359 -15.523 1 98.56 32 ASP B CA 1
ATOM 1652 C C . ASP B 1 32 ? -1.649 -23.031 -14.852 1 98.56 32 ASP B C 1
ATOM 1654 O O . ASP B 1 32 ? -2.561 -22.297 -14.469 1 98.56 32 ASP B O 1
ATOM 1658 N N . ILE B 1 33 ? -0.36 -22.734 -14.742 1 98.88 33 ILE B N 1
ATOM 1659 C CA . ILE B 1 33 ? 0.059 -21.547 -14 1 98.88 33 ILE B CA 1
ATOM 1660 C C . ILE B 1 33 ? 0.56 -20.484 -14.969 1 98.88 33 ILE B C 1
ATOM 1662 O O . ILE B 1 33 ? 1.542 -20.703 -15.688 1 98.88 33 ILE B O 1
ATOM 1666 N N . GLU B 1 34 ? -0.077 -19.391 -15.016 1 98.88 34 GLU B N 1
ATOM 1667 C CA . GLU B 1 34 ? 0.312 -18.25 -15.836 1 98.88 34 GLU B CA 1
ATOM 1668 C C . GLU B 1 34 ? 0.951 -17.156 -14.984 1 98.88 34 GLU B C 1
ATOM 1670 O O . GLU B 1 34 ? 0.401 -16.75 -13.953 1 98.88 34 GLU B O 1
ATOM 1675 N N . VAL B 1 35 ? 2.113 -16.672 -15.375 1 98.88 35 VAL B N 1
ATOM 1676 C CA . VAL B 1 35 ? 2.752 -15.539 -14.719 1 98.88 35 VAL B CA 1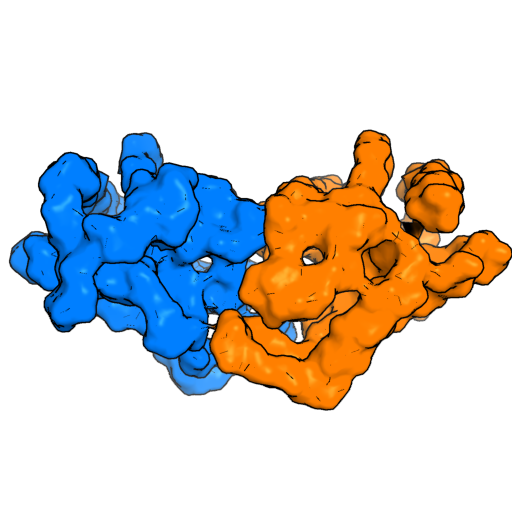
ATOM 1677 C C . VAL B 1 35 ? 2.127 -14.234 -15.219 1 98.88 35 VAL B C 1
ATOM 1679 O O . VAL B 1 35 ? 2.041 -14 -16.422 1 98.88 35 VAL B O 1
ATOM 1682 N N . LYS B 1 36 ? 1.695 -13.422 -14.281 1 98.81 36 LYS B N 1
ATOM 1683 C CA . LYS B 1 36 ? 0.993 -12.188 -14.633 1 98.81 36 LYS B CA 1
ATOM 1684 C C . LYS B 1 36 ? 1.745 -10.961 -14.125 1 98.81 36 LYS B C 1
ATOM 1686 O O . LYS B 1 36 ? 2.002 -10.836 -12.93 1 98.81 36 LYS B O 1
ATOM 1691 N N . GLU B 1 37 ? 2.094 -10.109 -15.07 1 98.75 37 GLU B N 1
ATOM 1692 C CA . GLU B 1 37 ? 2.713 -8.82 -14.75 1 98.75 37 GLU B CA 1
ATOM 1693 C C . GLU B 1 37 ? 1.66 -7.773 -14.398 1 98.75 37 GLU B C 1
ATOM 1695 O O . GLU B 1 37 ? 0.524 -7.844 -14.875 1 98.75 37 GLU B O 1
ATOM 1700 N N . ILE B 1 38 ? 2.105 -6.793 -13.594 1 98.81 38 ILE B N 1
ATOM 1701 C CA . ILE B 1 38 ? 1.163 -5.746 -13.211 1 98.81 38 ILE B CA 1
ATOM 1702 C C . ILE B 1 38 ? 1.701 -4.383 -13.648 1 98.81 38 ILE B C 1
ATOM 1704 O O . ILE B 1 38 ? 1.196 -3.344 -13.211 1 98.81 38 ILE B O 1
ATOM 1708 N N . ASP B 1 39 ? 2.734 -4.348 -14.477 1 98.25 39 ASP B N 1
ATOM 1709 C CA . ASP B 1 39 ? 3.494 -3.139 -14.789 1 98.25 39 ASP B CA 1
ATOM 1710 C C . ASP B 1 39 ? 2.736 -2.254 -15.773 1 98.25 39 ASP B C 1
ATOM 1712 O O . ASP B 1 39 ? 3.078 -1.083 -15.953 1 98.25 39 ASP B O 1
ATOM 1716 N N . GLN B 1 40 ? 1.619 -2.76 -16.406 1 98.31 40 GLN B N 1
ATOM 1717 C CA . GLN B 1 40 ? 0.899 -1.979 -17.406 1 98.31 40 GLN B CA 1
ATOM 1718 C C . GLN B 1 40 ? -0.482 -1.576 -16.906 1 98.31 40 GLN B C 1
ATOM 1720 O O . GLN B 1 40 ? -1.269 -0.976 -17.641 1 98.31 40 GLN B O 1
ATOM 1725 N N . LEU B 1 41 ? -0.776 -1.863 -15.664 1 98.75 41 LEU B N 1
ATOM 1726 C CA . LEU B 1 41 ? -2.105 -1.577 -15.133 1 98.75 41 LEU B CA 1
ATOM 1727 C C . LEU B 1 41 ? -2.266 -0.089 -14.844 1 98.75 41 LEU B C 1
ATOM 1729 O O . LEU B 1 41 ? -1.326 0.563 -14.383 1 98.75 41 LEU B O 1
ATOM 1733 N N . LYS B 1 42 ? -3.436 0.386 -15.109 1 98.25 42 LYS B N 1
ATOM 1734 C CA . LYS B 1 42 ? -3.783 1.753 -14.734 1 98.25 42 LYS B CA 1
ATOM 1735 C C . LYS B 1 42 ? -3.695 1.945 -13.227 1 98.25 42 LYS B C 1
ATOM 1737 O O . LYS B 1 42 ? -4.227 1.139 -12.461 1 98.25 42 LYS B O 1
ATOM 1742 N N . PRO B 1 43 ? -3.004 2.99 -12.773 1 98.44 43 PRO B N 1
ATOM 1743 C CA . PRO B 1 43 ? -3.053 3.271 -11.336 1 98.44 43 PRO B CA 1
ATOM 1744 C C . PRO B 1 43 ? -4.48 3.426 -10.812 1 98.44 43 PRO B C 1
ATOM 1746 O O . PRO B 1 43 ? -5.312 4.062 -11.461 1 98.44 43 PRO B O 1
ATOM 1749 N N . PHE B 1 44 ? -4.75 2.863 -9.688 1 98.69 44 PHE B N 1
ATOM 1750 C CA . PHE B 1 44 ? -6.109 2.807 -9.156 1 98.69 44 PHE B CA 1
ATOM 1751 C C . PHE B 1 44 ? -6.547 4.172 -8.648 1 98.69 44 PHE B C 1
ATOM 1753 O O . PHE B 1 44 ? -5.781 4.863 -7.969 1 98.69 44 PHE B O 1
ATOM 1760 N N . CYS B 1 45 ? -7.691 4.52 -8.969 1 98.06 45 CYS B N 1
ATOM 1761 C CA . CYS B 1 45 ? -8.484 5.609 -8.414 1 98.06 45 CYS B CA 1
ATOM 1762 C C . CYS B 1 45 ? -9.938 5.188 -8.227 1 98.06 45 CYS B C 1
ATOM 1764 O O . CYS B 1 45 ? -10.555 4.66 -9.156 1 98.06 45 CYS B O 1
ATOM 1766 N N . ARG B 1 46 ? -10.453 5.461 -7.16 1 93.94 46 ARG B N 1
ATOM 1767 C CA . ARG B 1 46 ? -11.75 4.93 -6.766 1 93.94 46 ARG B CA 1
ATOM 1768 C C . ARG B 1 46 ? -12.836 5.328 -7.762 1 93.94 46 ARG B C 1
ATOM 1770 O O . ARG B 1 46 ? -13.781 4.578 -7.988 1 93.94 46 ARG B O 1
ATOM 1777 N N . THR B 1 47 ? -12.719 6.43 -8.391 1 94.44 47 THR B N 1
ATOM 1778 C CA . THR B 1 47 ? -13.789 6.949 -9.234 1 94.44 47 THR B CA 1
ATOM 1779 C C . THR B 1 47 ? -13.492 6.695 -10.703 1 94.44 47 THR B C 1
ATOM 1781 O O . THR B 1 47 ? -14.281 7.059 -11.578 1 94.44 47 THR B O 1
ATOM 1784 N N . ASP B 1 48 ? -12.336 6.129 -11 1 96.88 48 ASP B N 1
ATOM 1785 C CA . ASP B 1 48 ? -11.953 5.91 -12.398 1 96.88 48 ASP B CA 1
ATOM 1786 C C . ASP B 1 48 ? -12.508 4.586 -12.914 1 96.88 48 ASP B C 1
ATOM 1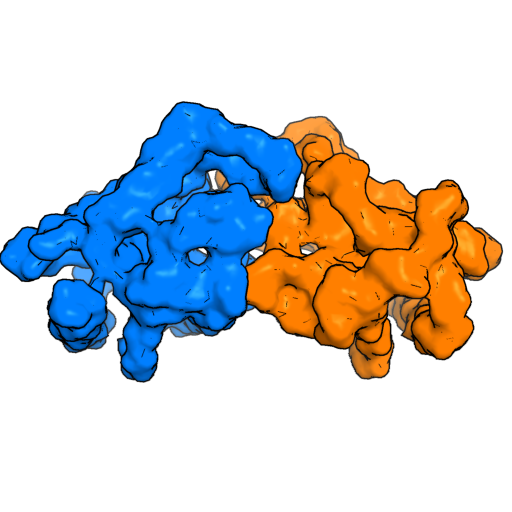788 O O . ASP B 1 48 ? -12.766 3.666 -12.141 1 96.88 48 ASP B O 1
ATOM 1792 N N . GLU B 1 49 ? -12.695 4.562 -14.195 1 97.31 49 GLU B N 1
ATOM 1793 C CA . GLU B 1 49 ? -12.945 3.299 -14.883 1 97.31 49 GLU B CA 1
ATOM 1794 C C . GLU B 1 49 ? -11.641 2.629 -15.305 1 97.31 49 GLU B C 1
ATOM 1796 O O . GLU B 1 49 ? -10.68 3.307 -15.672 1 97.31 49 GLU B O 1
ATOM 1801 N N . PRO B 1 50 ? -11.664 1.34 -15.195 1 98.12 50 PRO B N 1
ATOM 1802 C CA . PRO B 1 50 ? -10.477 0.665 -15.719 1 98.12 50 PRO B CA 1
ATOM 1803 C C . PRO B 1 50 ? -10.312 0.834 -17.219 1 98.12 50 PRO B C 1
ATOM 1805 O O . PRO B 1 50 ? -11.305 0.957 -17.953 1 98.12 50 PRO B O 1
ATOM 1808 N N . ASP B 1 51 ? -9.117 0.926 -17.703 1 98.56 51 ASP B N 1
ATOM 1809 C CA . ASP B 1 51 ? -8.859 0.874 -19.125 1 98.56 51 ASP B CA 1
ATOM 1810 C C . ASP B 1 51 ? -8.844 -0.568 -19.641 1 98.56 51 ASP B C 1
ATOM 1812 O O . ASP B 1 51 ? -9.102 -1.5 -18.875 1 98.56 51 ASP B O 1
ATOM 1816 N N . ASP B 1 52 ? -8.547 -0.854 -20.891 1 98.75 52 ASP B N 1
ATOM 1817 C CA . ASP B 1 52 ? -8.664 -2.176 -21.5 1 98.75 52 ASP B CA 1
ATOM 1818 C C . ASP B 1 52 ? -7.688 -3.162 -20.859 1 98.75 52 ASP B C 1
ATOM 1820 O O . ASP B 1 52 ? -8.039 -4.32 -20.609 1 98.75 52 ASP B O 1
ATOM 1824 N N . VAL B 1 53 ? -6.488 -2.684 -20.609 1 98.81 53 VAL B N 1
ATOM 1825 C CA . VAL B 1 53 ? -5.48 -3.543 -20 1 98.81 53 VAL B CA 1
ATOM 1826 C C . VAL B 1 53 ? -5.941 -3.969 -18.609 1 98.81 53 VAL B C 1
ATOM 1828 O O . VAL B 1 53 ? -5.844 -5.145 -18.234 1 98.81 53 VAL B O 1
ATOM 1831 N N . THR B 1 54 ? -6.461 -3.021 -17.812 1 98.81 54 THR B N 1
ATOM 1832 C CA . THR B 1 54 ? -6.922 -3.283 -16.453 1 98.81 54 THR B CA 1
ATOM 1833 C C . THR B 1 54 ? -8.188 -4.133 -16.453 1 98.81 54 THR B C 1
ATOM 1835 O O . THR B 1 54 ? -8.383 -4.977 -15.586 1 98.81 54 THR B O 1
ATOM 1838 N N . LYS B 1 55 ? -9.039 -3.895 -17.438 1 98.69 55 LYS B N 1
ATOM 1839 C CA . LYS B 1 55 ? -10.211 -4.758 -17.578 1 98.69 55 LYS B CA 1
ATOM 1840 C C . LYS B 1 55 ? -9.789 -6.207 -17.812 1 98.69 55 LYS B C 1
ATOM 1842 O O . LYS B 1 55 ? -10.383 -7.125 -17.234 1 98.69 55 LYS B O 1
ATOM 1847 N N . LYS B 1 56 ? -8.852 -6.414 -18.672 1 98.81 56 LYS B N 1
ATOM 1848 C CA . LYS B 1 56 ? -8.359 -7.766 -18.922 1 98.81 56 LYS B CA 1
ATOM 1849 C C . LYS B 1 56 ? -7.766 -8.383 -17.656 1 98.81 56 LYS B C 1
ATOM 1851 O O . LYS B 1 56 ? -7.953 -9.57 -17.406 1 98.81 56 LYS B O 1
ATOM 1856 N N . TRP B 1 57 ? -7.062 -7.562 -16.906 1 98.88 57 TRP B N 1
ATOM 1857 C CA . TRP B 1 57 ? -6.531 -7.984 -15.617 1 98.88 57 TRP B CA 1
ATOM 1858 C C . TRP B 1 57 ? -7.645 -8.484 -14.703 1 98.88 57 TRP B C 1
ATOM 1860 O O . TRP B 1 57 ? -7.551 -9.586 -14.148 1 98.88 57 TRP B O 1
ATOM 1870 N N . ILE B 1 58 ? -8.688 -7.723 -14.578 1 98.88 58 ILE B N 1
ATOM 1871 C CA . ILE B 1 58 ? -9.828 -8.07 -13.75 1 98.88 58 ILE B CA 1
ATOM 1872 C C . ILE B 1 58 ? -10.453 -9.375 -14.25 1 98.88 58 ILE B C 1
ATOM 1874 O O . ILE B 1 58 ? -10.734 -10.281 -13.453 1 98.88 58 ILE B O 1
ATOM 1878 N N . GLU B 1 59 ? -10.586 -9.516 -15.516 1 98.81 59 GLU B N 1
ATOM 1879 C CA . GLU B 1 59 ? -11.172 -10.703 -16.125 1 98.81 59 GLU B CA 1
ATOM 1880 C C . GLU B 1 59 ? -10.289 -11.93 -15.906 1 98.81 59 GLU B C 1
ATOM 1882 O O . GLU B 1 59 ? -10.789 -13.016 -15.609 1 98.81 59 GLU B O 1
ATOM 1887 N N . ASP B 1 60 ? -9.016 -11.766 -16.094 1 98.88 60 ASP B N 1
ATOM 1888 C CA . ASP B 1 60 ? -8.086 -12.875 -15.898 1 98.88 60 ASP B CA 1
ATOM 1889 C C . ASP B 1 60 ? -8.164 -13.406 -14.469 1 98.88 60 ASP B C 1
ATOM 1891 O O . ASP B 1 60 ? -8.195 -14.617 -14.25 1 98.88 60 ASP B O 1
ATOM 1895 N N . VAL B 1 61 ? -8.188 -12.508 -13.484 1 98.88 61 VAL B N 1
ATOM 1896 C CA . VAL B 1 61 ? -8.266 -12.922 -12.094 1 98.88 61 VAL B CA 1
ATOM 1897 C C . VAL B 1 61 ? -9.617 -13.578 -11.82 1 98.88 61 VAL B C 1
ATOM 1899 O O . VAL B 1 61 ? -9.688 -14.602 -11.133 1 98.88 61 VAL B O 1
ATOM 1902 N N . LYS B 1 62 ? -10.633 -12.977 -12.352 1 98.56 62 LYS B N 1
ATOM 1903 C CA . LYS B 1 62 ? -11.969 -13.547 -12.211 1 98.56 62 LYS B CA 1
ATOM 1904 C C . LYS B 1 62 ? -12.008 -14.992 -12.695 1 98.56 62 LYS B C 1
ATOM 1906 O O . LYS B 1 62 ? -12.594 -15.859 -12.047 1 98.56 62 LYS B O 1
ATOM 1911 N N . ASN B 1 63 ? -11.352 -15.273 -13.766 1 98.44 63 ASN B N 1
ATOM 1912 C CA . ASN B 1 63 ? -11.445 -16.562 -14.43 1 98.44 63 ASN B CA 1
ATOM 1913 C C . ASN B 1 63 ? -10.453 -17.562 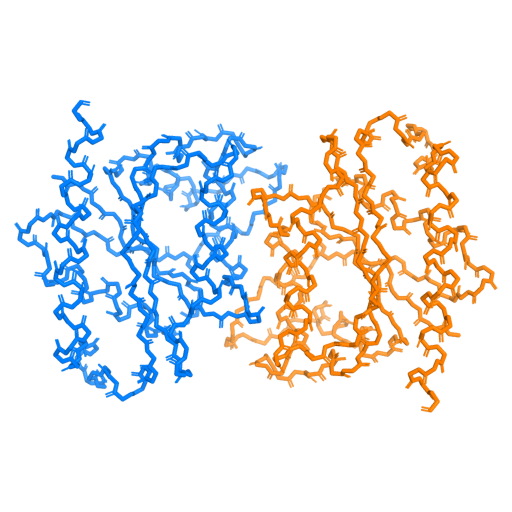-13.844 1 98.44 63 ASN B C 1
ATOM 1915 O O . ASN B 1 63 ? -10.508 -18.766 -14.156 1 98.44 63 ASN B O 1
ATOM 1919 N N . ALA B 1 64 ? -9.531 -17.141 -13.078 1 98.62 64 ALA B N 1
ATOM 1920 C CA . ALA B 1 64 ? -8.562 -18.031 -12.453 1 98.62 64 ALA B CA 1
ATOM 1921 C C . ALA B 1 64 ? -9.203 -18.797 -11.289 1 98.62 64 ALA B C 1
ATOM 1923 O O . ALA B 1 64 ? -10.086 -18.266 -10.609 1 98.62 64 ALA B O 1
ATOM 1924 N N . ASP B 1 65 ? -8.703 -20.016 -11.062 1 98.62 65 ASP B N 1
ATOM 1925 C CA . ASP B 1 65 ? -9.164 -20.812 -9.93 1 98.62 65 ASP B CA 1
ATOM 1926 C C . ASP B 1 65 ? -8.477 -20.375 -8.633 1 98.62 65 ASP B C 1
ATOM 1928 O O . ASP B 1 65 ? -8.984 -20.625 -7.539 1 98.62 65 ASP B O 1
ATOM 1932 N N . GLY B 1 66 ? -7.34 -19.781 -8.719 1 98.69 66 GLY B N 1
ATOM 1933 C CA . GLY B 1 66 ? -6.559 -19.25 -7.602 1 98.69 66 GLY B CA 1
ATOM 1934 C C . GLY B 1 66 ? -5.465 -18.297 -8.039 1 98.69 66 GLY B C 1
ATOM 1935 O O . GLY B 1 66 ? -5.141 -18.219 -9.227 1 98.69 66 GLY B O 1
ATOM 1936 N N . VAL B 1 67 ? -4.973 -17.578 -7.059 1 98.88 67 VAL B N 1
ATOM 1937 C CA . VAL B 1 67 ? -3.883 -16.656 -7.344 1 98.88 67 VAL B CA 1
ATOM 1938 C C . VAL B 1 67 ? -2.771 -16.828 -6.312 1 98.88 67 VAL B C 1
ATOM 1940 O O . VAL B 1 67 ? -3.037 -17.172 -5.156 1 98.88 67 VAL B O 1
ATOM 1943 N N . ILE B 1 68 ? -1.557 -16.656 -6.734 1 98.94 68 ILE B N 1
ATOM 1944 C CA . ILE B 1 68 ? -0.373 -16.594 -5.887 1 98.94 68 ILE B CA 1
ATOM 1945 C C . ILE B 1 68 ? 0.285 -15.219 -6.031 1 98.94 68 ILE B C 1
ATOM 1947 O O . ILE B 1 68 ? 0.638 -14.805 -7.141 1 98.94 68 ILE B O 1
ATOM 1951 N N . LEU B 1 69 ? 0.399 -14.484 -4.961 1 98.94 69 LEU B N 1
ATOM 1952 C CA . LEU B 1 69 ? 1.106 -13.203 -4.977 1 98.94 69 LEU B CA 1
ATOM 1953 C C . LEU B 1 69 ? 2.578 -13.398 -4.625 1 98.94 69 LEU B C 1
ATOM 1955 O O . LEU B 1 69 ? 2.906 -13.867 -3.533 1 98.94 69 LEU B O 1
ATOM 1959 N N . ALA B 1 70 ? 3.453 -13.109 -5.527 1 98.88 70 ALA B N 1
ATOM 1960 C CA . ALA B 1 70 ? 4.883 -13.031 -5.242 1 98.88 70 ALA B CA 1
ATOM 1961 C C . ALA B 1 70 ? 5.305 -11.586 -4.969 1 98.88 70 ALA B C 1
ATOM 1963 O O . ALA B 1 70 ? 5.504 -10.805 -5.902 1 98.88 70 ALA B O 1
ATOM 1964 N N . THR B 1 71 ? 5.535 -11.234 -3.711 1 98.75 71 THR B N 1
ATOM 1965 C CA . THR B 1 71 ? 5.641 -9.812 -3.385 1 98.75 71 THR B CA 1
ATOM 1966 C C . THR B 1 71 ? 7.02 -9.492 -2.812 1 98.75 71 THR B C 1
ATOM 1968 O O . THR B 1 71 ? 7.508 -10.195 -1.924 1 98.75 71 THR B O 1
ATOM 1971 N N . PRO B 1 72 ? 7.676 -8.469 -3.363 1 97.94 72 PRO B N 1
ATOM 1972 C CA . PRO B 1 72 ? 8.758 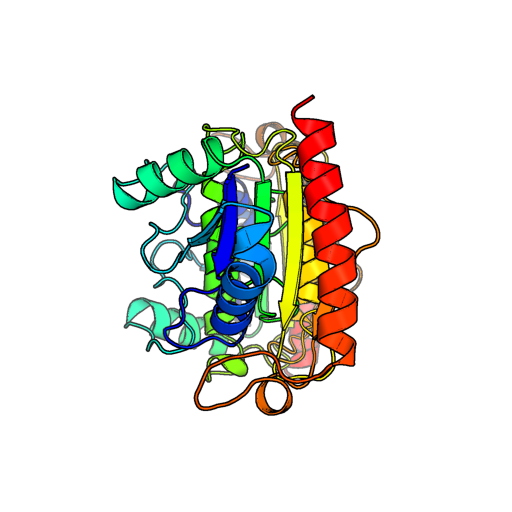-7.852 -2.594 1 97.94 72 PRO B CA 1
ATOM 1973 C C . PRO B 1 72 ? 8.25 -7.047 -1.399 1 97.94 72 PRO B C 1
ATOM 1975 O O . PRO B 1 72 ? 7.047 -7.008 -1.143 1 97.94 72 PRO B O 1
ATOM 1978 N N . GLU B 1 73 ? 9.219 -6.555 -0.603 1 97.94 73 GLU B N 1
ATOM 1979 C CA . GLU B 1 73 ? 8.883 -5.688 0.523 1 97.94 73 GLU B CA 1
ATOM 1980 C C . GLU B 1 73 ? 9.445 -4.281 0.322 1 97.94 73 GLU B C 1
ATOM 1982 O O . GLU B 1 73 ? 10.656 -4.109 0.147 1 97.94 73 GLU B O 1
ATOM 1987 N N . TYR B 1 74 ? 8.547 -3.297 0.192 1 97.12 74 TYR B N 1
ATOM 1988 C CA . TYR B 1 74 ? 8.898 -1.88 0.207 1 97.12 74 TYR B CA 1
ATOM 1989 C C . TYR B 1 74 ? 8.375 -1.201 1.467 1 97.12 74 TYR B C 1
ATOM 1991 O O . TYR B 1 74 ? 7.16 -1.159 1.697 1 97.12 74 TYR B O 1
ATOM 1999 N N . ASP B 1 75 ? 9.328 -0.729 2.293 1 97.12 75 ASP B N 1
ATOM 2000 C CA . ASP B 1 75 ? 8.984 0.034 3.49 1 97.12 75 ASP B CA 1
ATOM 2001 C C . ASP B 1 75 ? 8.047 -0.759 4.395 1 97.12 75 ASP B C 1
ATOM 2003 O O . ASP B 1 75 ? 7.004 -0.251 4.812 1 97.12 75 ASP B O 1
ATOM 2007 N N . HIS B 1 76 ? 8.32 -2.043 4.59 1 97.88 76 HIS B N 1
ATOM 2008 C CA . HIS B 1 76 ? 7.625 -2.947 5.492 1 97.88 76 HIS B CA 1
ATOM 2009 C C . HIS B 1 76 ? 6.199 -3.211 5.016 1 97.88 76 HIS B C 1
ATOM 2011 O O . HIS B 1 76 ? 5.34 -3.605 5.809 1 97.88 76 HIS B O 1
ATOM 2017 N N . SER B 1 77 ? 5.887 -3.082 3.783 1 98.31 77 SER B N 1
ATOM 2018 C CA . SER B 1 77 ? 4.586 -3.328 3.168 1 98.31 77 SER B CA 1
ATOM 2019 C C . SER B 1 77 ? 4.738 -3.787 1.722 1 98.31 77 SER B C 1
ATOM 2021 O O . SER B 1 77 ? 5.852 -3.871 1.204 1 98.31 77 SER B O 1
ATOM 2023 N N . ILE B 1 78 ? 3.6 -4.16 1.103 1 98.75 78 ILE B N 1
ATOM 2024 C CA . ILE B 1 78 ? 3.646 -4.488 -0.319 1 98.75 78 ILE B CA 1
ATOM 2025 C C . ILE B 1 78 ? 3.91 -3.221 -1.131 1 98.75 78 ILE B C 1
ATOM 2027 O O . ILE B 1 78 ? 3.66 -2.109 -0.658 1 98.75 78 ILE B O 1
ATOM 2031 N N . PRO B 1 79 ? 4.469 -3.438 -2.332 1 98.75 79 PRO B N 1
ATOM 2032 C CA . PRO B 1 79 ? 4.652 -2.279 -3.211 1 98.75 79 PRO B CA 1
ATOM 2033 C C . PRO B 1 79 ? 3.332 -1.593 -3.561 1 98.75 79 PRO B C 1
ATOM 2035 O O . PRO B 1 79 ? 2.299 -2.256 -3.68 1 98.75 79 PRO B O 1
ATOM 2038 N N . ALA B 1 80 ? 3.414 -0.294 -3.814 1 98.81 80 ALA B N 1
ATOM 2039 C CA . ALA B 1 80 ? 2.252 0.488 -4.227 1 98.81 80 ALA B CA 1
ATOM 2040 C C . ALA B 1 80 ? 1.611 -0.103 -5.48 1 98.81 80 ALA B C 1
ATOM 2042 O O . ALA B 1 80 ? 0.385 -0.119 -5.609 1 98.81 80 ALA B O 1
ATOM 2043 N N . ALA B 1 81 ? 2.447 -0.543 -6.418 1 98.81 81 ALA B N 1
ATOM 2044 C CA . ALA B 1 81 ? 1.939 -1.101 -7.672 1 98.81 81 ALA B CA 1
ATOM 2045 C C . ALA B 1 81 ? 1.071 -2.33 -7.41 1 98.81 81 ALA B C 1
ATOM 2047 O O . ALA B 1 81 ? 0.019 -2.496 -8.031 1 98.81 81 ALA B O 1
ATOM 2048 N N . LEU B 1 82 ? 1.528 -3.18 -6.535 1 98.94 82 LEU B N 1
ATOM 2049 C CA . LEU B 1 82 ? 0.738 -4.355 -6.195 1 98.94 82 LEU B CA 1
ATOM 2050 C C . LEU B 1 82 ? -0.548 -3.959 -5.477 1 98.94 82 LEU B C 1
ATOM 2052 O O . LEU B 1 82 ? -1.617 -4.504 -5.766 1 98.94 82 LEU B O 1
ATOM 2056 N N . LYS B 1 83 ? -0.482 -3.025 -4.539 1 98.88 83 LYS B N 1
ATOM 2057 C CA . LYS B 1 83 ? -1.674 -2.535 -3.85 1 98.88 83 LYS B CA 1
ATOM 2058 C C . LYS B 1 83 ? -2.693 -1.984 -4.844 1 98.88 83 LYS B C 1
ATOM 2060 O O . LYS B 1 83 ? -3.895 -2.221 -4.703 1 98.88 83 LYS B O 1
ATOM 2065 N N . SER B 1 84 ? -2.197 -1.242 -5.77 1 98.88 84 SER B N 1
ATOM 2066 C CA . SER B 1 84 ? -3.057 -0.685 -6.809 1 98.88 84 SER B CA 1
ATOM 2067 C C . SER B 1 84 ? -3.738 -1.787 -7.613 1 98.88 84 SER B C 1
ATOM 2069 O O . SER B 1 84 ? -4.945 -1.729 -7.855 1 98.88 84 SER B O 1
ATOM 2071 N N . ALA B 1 85 ? -2.965 -2.754 -8.031 1 98.94 85 ALA B N 1
ATOM 2072 C CA . ALA B 1 85 ? -3.508 -3.881 -8.781 1 98.94 85 ALA B CA 1
ATOM 2073 C C . ALA B 1 85 ? -4.633 -4.566 -8.016 1 98.94 85 ALA B C 1
ATOM 2075 O O . ALA B 1 85 ? -5.676 -4.891 -8.586 1 98.94 85 ALA B O 1
ATOM 2076 N N . LEU B 1 86 ? -4.438 -4.785 -6.73 1 98.88 86 LEU B N 1
ATOM 2077 C CA . LEU B 1 86 ? -5.414 -5.465 -5.887 1 98.88 86 LEU B CA 1
ATOM 2078 C C . LEU B 1 86 ? -6.66 -4.605 -5.699 1 98.88 86 LEU B C 1
ATOM 2080 O O . LEU B 1 86 ? -7.781 -5.121 -5.68 1 98.88 86 LEU B O 1
ATOM 2084 N N . GLU B 1 87 ? -6.508 -3.316 -5.547 1 98.69 87 GLU B N 1
ATOM 2085 C CA . GLU B 1 87 ? -7.641 -2.424 -5.316 1 98.69 87 GLU B CA 1
ATOM 2086 C C . GLU B 1 87 ? -8.641 -2.488 -6.473 1 98.69 87 GLU B C 1
ATOM 2088 O O . GLU B 1 87 ? -9.844 -2.334 -6.266 1 98.69 87 GLU B O 1
ATOM 2093 N N . TRP B 1 88 ? -8.18 -2.795 -7.668 1 98.81 88 TRP B N 1
ATOM 2094 C CA . TRP B 1 88 ? -9.055 -2.906 -8.828 1 98.81 88 TRP B CA 1
ATOM 2095 C C . TRP B 1 88 ? -9.945 -4.141 -8.719 1 98.81 88 TRP B C 1
ATOM 2097 O O . TRP B 1 88 ? -10.914 -4.281 -9.469 1 98.81 88 TRP B O 1
ATOM 2107 N N . LEU B 1 89 ? -9.688 -5.016 -7.77 1 98.81 89 LEU B N 1
ATOM 2108 C CA . LEU B 1 89 ? -10.297 -6.34 -7.793 1 98.81 89 LEU B CA 1
ATOM 2109 C C . LEU B 1 89 ? -11.414 -6.445 -6.754 1 98.81 89 LEU B C 1
ATOM 2111 O O . LEU B 1 89 ? -12.227 -7.367 -6.805 1 98.81 89 LEU B O 1
ATOM 2115 N N . GLY B 1 90 ? -11.414 -5.57 -5.777 1 96.88 90 GLY B N 1
ATOM 2116 C CA . GLY B 1 90 ? -12.289 -5.684 -4.617 1 96.88 90 GLY B CA 1
ATOM 2117 C C . GLY B 1 90 ? -13.688 -5.148 -4.863 1 96.88 90 GLY B C 1
ATOM 2118 O O . GLY B 1 90 ? -13.945 -4.535 -5.902 1 96.88 90 GLY B O 1
ATOM 2119 N N . SER B 1 91 ? -14.602 -5.355 -3.857 1 96.12 91 SER B N 1
ATOM 2120 C CA . SER B 1 91 ? -15.992 -4.941 -3.939 1 96.12 91 SER B CA 1
ATOM 2121 C C . SER B 1 91 ? -16.125 -3.42 -3.895 1 96.12 91 SER B C 1
ATOM 2123 O O . SER B 1 91 ? -17.016 -2.85 -4.516 1 96.12 91 SER B O 1
ATOM 2125 N N . HIS B 1 92 ? -15.227 -2.777 -3.191 1 91.12 92 HIS B N 1
ATOM 2126 C CA . HIS B 1 92 ? -15.289 -1.324 -3.086 1 9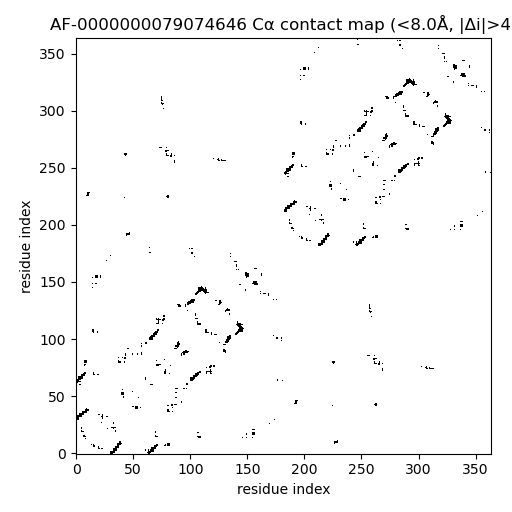1.12 92 HIS B CA 1
ATOM 2127 C C . HIS B 1 92 ? -15.055 -0.663 -4.441 1 91.12 92 HIS B C 1
ATOM 2129 O O . HIS B 1 92 ? -15.508 0.458 -4.676 1 91.12 92 HIS B O 1
ATOM 2135 N N . ALA B 1 93 ? -14.312 -1.392 -5.316 1 92.69 93 ALA B N 1
ATOM 2136 C CA . ALA B 1 93 ? -14.047 -0.903 -6.668 1 92.69 93 ALA B CA 1
ATOM 2137 C C . ALA B 1 93 ? -15.094 -1.409 -7.652 1 92.69 93 ALA B C 1
ATOM 2139 O O . ALA B 1 93 ? -15.109 -1.007 -8.812 1 92.69 93 ALA B O 1
ATOM 2140 N N . GLY B 1 94 ? -15.898 -2.375 -7.246 1 93.5 94 GLY B N 1
ATOM 2141 C CA . GLY B 1 94 ? -17.031 -2.764 -8.078 1 93.5 94 GLY B CA 1
ATOM 2142 C C . GLY B 1 94 ? -16.984 -4.223 -8.492 1 93.5 94 GLY B C 1
ATOM 2143 O O . GLY B 1 94 ? -17.969 -4.945 -8.344 1 93.5 94 GLY B O 1
ATOM 2144 N N . PRO B 1 95 ? -15.828 -4.816 -9 1 94.12 95 PRO B N 1
ATOM 2145 C CA . PRO B 1 95 ? -15.812 -6.141 -9.633 1 94.12 95 PRO B CA 1
ATOM 2146 C C . PRO B 1 95 ? -16.078 -7.27 -8.633 1 94.12 95 PRO B C 1
ATOM 2148 O O . PRO B 1 95 ? -16.719 -8.266 -8.984 1 94.12 95 PRO B O 1
ATOM 2151 N N . ASN B 1 96 ? -15.484 -7.16 -7.355 1 97.38 96 ASN B N 1
ATOM 2152 C CA . ASN B 1 96 ? -15.656 -8.148 -6.297 1 97.38 96 ASN B CA 1
ATOM 2153 C C . ASN B 1 96 ? -15.234 -9.539 -6.758 1 97.38 96 ASN B C 1
ATOM 2155 O O . ASN B 1 96 ? -15.961 -10.516 -6.555 1 97.38 96 ASN B O 1
ATOM 2159 N N . VAL B 1 97 ? -14.133 -9.672 -7.379 1 98.56 97 VAL B N 1
ATOM 2160 C CA . VAL B 1 97 ? -13.742 -10.938 -8 1 98.56 97 VAL B CA 1
ATOM 2161 C C . VAL B 1 97 ? -12.859 -11.734 -7.039 1 98.56 97 VAL B C 1
ATOM 2163 O O . VAL B 1 97 ? -12.547 -12.898 -7.301 1 98.56 97 VAL B O 1
ATOM 2166 N N . MET B 1 98 ? -12.508 -11.125 -5.91 1 98.69 98 MET B N 1
ATOM 2167 C CA . MET B 1 98 ? -11.617 -11.805 -4.977 1 98.69 98 MET B CA 1
ATOM 2168 C C . MET B 1 98 ? -12.414 -12.57 -3.928 1 98.69 98 MET B C 1
ATOM 2170 O O . MET B 1 98 ? -11.852 -13.367 -3.176 1 98.69 98 MET B O 1
ATOM 2174 N N . LYS B 1 99 ? -13.758 -12.344 -3.893 1 98.06 99 LYS B N 1
ATOM 2175 C CA . LYS B 1 99 ? -14.586 -12.992 -2.883 1 98.06 99 LYS B CA 1
ATOM 2176 C C . LYS B 1 99 ? -14.43 -14.516 -2.938 1 98.06 99 LYS B C 1
ATOM 2178 O O . LYS B 1 99 ? -14.734 -15.141 -3.955 1 98.06 99 LYS B O 1
ATOM 2183 N N . MET B 1 100 ? -13.875 -15.047 -1.881 1 97.88 100 MET B N 1
ATOM 2184 C CA . MET B 1 100 ? -13.656 -16.469 -1.647 1 97.88 100 MET B CA 1
ATOM 2185 C C . MET B 1 100 ? -12.656 -17.047 -2.645 1 97.88 100 MET B C 1
ATOM 2187 O O . MET B 1 100 ? -12.492 -18.266 -2.736 1 97.88 100 MET B O 1
ATOM 2191 N N . LYS B 1 101 ? -11.992 -16.219 -3.432 1 98.44 101 LYS B N 1
ATOM 2192 C CA . LYS B 1 101 ? -10.93 -16.656 -4.332 1 98.44 101 LYS B CA 1
ATOM 2193 C C . LYS B 1 101 ? -9.766 -17.266 -3.553 1 98.44 101 LYS B C 1
ATOM 2195 O O . LYS B 1 101 ? -9.203 -16.609 -2.662 1 98.44 101 LYS B O 1
ATOM 2200 N N . PRO B 1 102 ? -9.445 -18.531 -3.791 1 98.75 102 PRO B N 1
ATOM 2201 C CA . PRO B 1 102 ? -8.234 -19.078 -3.162 1 98.75 102 PRO B CA 1
ATOM 2202 C C . PRO B 1 102 ? -6.984 -18.266 -3.494 1 98.75 102 PRO B C 1
ATOM 2204 O O . PRO B 1 102 ? -6.766 -17.906 -4.652 1 98.75 102 PRO B O 1
ATOM 2207 N N . ALA B 1 103 ? -6.23 -17.953 -2.482 1 98.81 103 ALA B N 1
ATOM 2208 C CA . ALA B 1 103 ? -5.027 -17.156 -2.66 1 98.81 103 ALA B CA 1
ATOM 2209 C C . ALA B 1 103 ? -3.898 -17.641 -1.756 1 98.81 103 ALA B C 1
ATOM 2211 O O . ALA B 1 103 ? -4.152 -18.141 -0.658 1 98.81 103 ALA B O 1
ATOM 2212 N N . ALA B 1 104 ? -2.717 -17.547 -2.188 1 98.88 104 ALA B N 1
ATOM 2213 C CA . ALA B 1 104 ? -1.498 -17.75 -1.409 1 98.88 104 ALA B CA 1
ATOM 2214 C C . ALA B 1 104 ? -0.531 -16.578 -1.593 1 98.88 104 ALA B C 1
ATOM 2216 O O . ALA B 1 104 ? -0.622 -15.844 -2.574 1 98.88 104 ALA B O 1
ATOM 2217 N N . VAL B 1 105 ? 0.342 -16.391 -0.643 1 98.81 105 VAL B N 1
ATOM 2218 C CA . VAL B 1 105 ? 1.326 -15.32 -0.684 1 98.81 105 VAL B CA 1
ATOM 2219 C C . VAL B 1 105 ? 2.729 -15.891 -0.492 1 98.81 105 VAL B C 1
ATOM 2221 O O . VAL B 1 105 ? 2.957 -16.703 0.411 1 98.81 105 VAL B O 1
ATOM 2224 N N . VAL B 1 106 ? 3.574 -15.57 -1.371 1 98.69 106 VAL B N 1
ATOM 2225 C CA . VAL B 1 106 ? 4.996 -15.883 -1.289 1 98.69 106 VAL B CA 1
ATOM 2226 C C . VAL B 1 106 ? 5.816 -14.609 -1.5 1 98.69 106 VAL B C 1
ATOM 2228 O O . VAL B 1 106 ? 5.262 -13.547 -1.805 1 98.69 106 VAL B O 1
ATOM 2231 N N . GLY B 1 107 ? 7.145 -14.773 -1.334 1 98.38 107 GLY B N 1
ATOM 2232 C CA . GLY B 1 107 ? 7.984 -13.617 -1.628 1 98.38 107 GLY B CA 1
ATOM 2233 C C . GLY B 1 107 ? 9.445 -13.852 -1.304 1 98.38 107 GLY B C 1
ATOM 2234 O O . GLY B 1 107 ? 9.789 -14.789 -0.576 1 98.38 107 GLY B O 1
ATOM 2235 N N . THR B 1 108 ? 10.219 -13.086 -1.938 1 98.12 108 THR B N 1
ATOM 2236 C CA . THR B 1 108 ? 11.664 -13.055 -1.703 1 98.12 108 THR B CA 1
ATOM 2237 C C . THR B 1 108 ? 12.164 -11.617 -1.614 1 98.12 108 THR B C 1
ATOM 2239 O O . THR B 1 108 ? 11.492 -10.688 -2.07 1 98.12 108 THR B O 1
ATOM 2242 N N . SER B 1 109 ? 13.227 -11.414 -0.914 1 95.38 109 SER B N 1
ATOM 2243 C CA . SER B 1 109 ? 13.844 -10.094 -0.758 1 95.38 109 SER B CA 1
ATOM 2244 C C . SER B 1 109 ? 15.359 -10.195 -0.729 1 95.38 109 SER B C 1
ATOM 2246 O O . SER B 1 109 ? 15.914 -11.289 -0.546 1 95.38 109 SER B O 1
ATOM 2248 N N . TYR B 1 110 ? 15.984 -9.055 -0.904 1 91.88 110 TYR B N 1
ATOM 2249 C CA . TYR B 1 110 ? 17.438 -8.992 -0.788 1 91.88 110 TYR B CA 1
ATOM 2250 C C . TYR B 1 110 ? 17.891 -9.273 0.641 1 91.88 110 TYR B C 1
ATOM 2252 O O . TYR B 1 110 ? 18.891 -9.953 0.861 1 91.88 110 TYR B O 1
ATOM 2260 N N . GLY B 1 111 ? 17.141 -8.727 1.571 1 90.75 111 GLY B N 1
ATOM 2261 C CA . GLY B 1 111 ? 17.484 -8.93 2.971 1 90.75 111 GLY B CA 1
ATOM 2262 C C . GLY B 1 111 ? 17.109 -10.305 3.48 1 90.75 111 GLY B C 1
ATOM 2263 O O . GLY B 1 111 ? 16.484 -11.094 2.766 1 90.75 111 GLY B O 1
ATOM 2264 N N . ILE B 1 112 ? 17.438 -10.602 4.688 1 91.94 112 ILE B N 1
ATOM 2265 C CA . ILE B 1 112 ? 17.344 -11.945 5.23 1 91.94 112 ILE B CA 1
ATOM 2266 C C . ILE B 1 112 ? 15.906 -12.234 5.656 1 91.94 112 ILE B C 1
ATOM 2268 O O . ILE B 1 112 ? 15.547 -13.383 5.922 1 91.94 112 ILE B O 1
ATOM 2272 N N . GLN B 1 113 ? 15.039 -11.266 5.664 1 92.38 113 GLN B N 1
ATOM 2273 C CA . GLN B 1 113 ? 13.719 -11.453 6.258 1 92.38 113 GLN B CA 1
ATOM 2274 C C . GLN B 1 113 ? 12.727 -12.016 5.238 1 92.38 113 GLN B C 1
ATOM 2276 O O . GLN B 1 113 ? 11.625 -12.43 5.598 1 92.38 113 GLN B O 1
ATOM 2281 N N . GLY B 1 114 ? 13.102 -12.062 3.928 1 96.12 114 GLY B N 1
ATOM 2282 C CA . GLY B 1 114 ? 12.32 -12.766 2.918 1 96.12 114 GLY B CA 1
ATOM 2283 C C . GLY B 1 114 ? 10.953 -12.164 2.693 1 96.12 114 GLY B C 1
ATOM 2284 O O . GLY B 1 114 ? 9.961 -12.891 2.586 1 96.12 114 GLY B O 1
ATOM 2285 N N . SER B 1 115 ? 10.844 -10.875 2.777 1 97.19 115 SER B N 1
ATOM 2286 C CA . SER B 1 115 ? 9.648 -10.078 2.541 1 97.19 115 SER B CA 1
ATOM 2287 C C . SER B 1 115 ? 8.562 -10.383 3.57 1 97.19 115 SER B C 1
ATOM 2289 O O . SER B 1 115 ? 7.371 -10.32 3.264 1 97.19 115 SER B O 1
ATOM 2291 N N . SER B 1 116 ? 8.906 -10.75 4.738 1 97.62 116 SER B N 1
ATOM 2292 C CA . SER B 1 116 ? 7.992 -11.234 5.773 1 97.62 116 SER B CA 1
ATOM 2293 C C . SER B 1 116 ? 6.906 -10.203 6.074 1 97.62 116 SER B C 1
ATOM 2295 O O . SER B 1 116 ? 5.719 -10.531 6.105 1 97.62 116 SER B O 1
ATOM 2297 N N . ARG B 1 117 ? 7.23 -8.891 6.277 1 97.75 117 ARG B N 1
ATOM 2298 C CA . ARG B 1 117 ? 6.242 -7.879 6.645 1 97.75 117 ARG B CA 1
ATOM 2299 C C . ARG B 1 117 ? 5.316 -7.574 5.473 1 97.75 117 ARG B C 1
ATOM 2301 O O . ARG B 1 117 ? 4.129 -7.309 5.668 1 97.75 117 ARG B O 1
ATOM 2308 N N . ALA B 1 118 ? 5.844 -7.602 4.27 1 98.44 118 ALA B N 1
ATOM 2309 C CA . ALA B 1 118 ? 5.008 -7.398 3.092 1 98.44 118 ALA B CA 1
ATOM 2310 C C . ALA B 1 118 ? 4.004 -8.539 2.928 1 98.44 118 ALA B C 1
ATOM 2312 O O . ALA B 1 118 ? 2.861 -8.312 2.527 1 98.44 118 ALA B O 1
ATOM 2313 N N . GLN B 1 119 ? 4.426 -9.766 3.184 1 98.62 119 GLN B N 1
ATOM 2314 C CA . GLN B 1 119 ? 3.504 -10.891 3.092 1 98.62 119 GLN B CA 1
ATOM 2315 C C . GLN B 1 119 ? 2.387 -10.781 4.125 1 98.62 119 GLN B C 1
ATOM 2317 O O . GLN B 1 119 ? 1.231 -11.094 3.834 1 98.62 119 GLN B O 1
ATOM 2322 N N . GLU B 1 120 ? 2.742 -10.359 5.324 1 98.12 120 GLU B N 1
ATOM 2323 C CA . GLU B 1 120 ? 1.714 -10.133 6.336 1 98.12 120 GLU B CA 1
ATOM 2324 C C . GLU B 1 120 ? 0.731 -9.055 5.895 1 98.12 120 GLU B C 1
ATOM 2326 O O . GLU B 1 120 ? -0.482 -9.211 6.047 1 98.12 120 GLU B O 1
ATOM 2331 N N . ASP B 1 121 ? 1.267 -8.016 5.406 1 98.5 121 ASP B N 1
ATOM 2332 C CA . ASP B 1 121 ? 0.44 -6.941 4.855 1 98.5 121 ASP B CA 1
ATOM 2333 C C . ASP B 1 121 ? -0.485 -7.469 3.762 1 98.5 121 ASP B C 1
ATOM 2335 O O . ASP B 1 121 ? -1.686 -7.191 3.768 1 98.5 121 ASP B O 1
ATOM 2339 N N . ALA B 1 122 ? 0.045 -8.242 2.834 1 98.75 122 ALA B N 1
ATOM 2340 C CA . ALA B 1 122 ? -0.735 -8.82 1.743 1 98.75 122 ALA B CA 1
ATOM 2341 C C . ALA B 1 122 ? -1.878 -9.672 2.279 1 98.75 122 ALA B C 1
ATOM 2343 O O . ALA B 1 122 ? -3.008 -9.586 1.794 1 98.75 122 ALA B O 1
ATOM 2344 N N . ARG B 1 123 ? -1.6 -10.492 3.221 1 98.69 123 ARG B N 1
ATOM 2345 C CA . ARG B 1 123 ? -2.635 -11.359 3.775 1 98.69 123 ARG B CA 1
ATOM 2346 C C . ARG B 1 123 ? -3.74 -10.539 4.434 1 98.69 123 ARG B C 1
ATOM 2348 O O . ARG B 1 123 ? -4.922 -10.852 4.285 1 98.69 123 ARG B O 1
ATOM 2355 N N . GLU B 1 124 ? -3.324 -9.523 5.172 1 98.38 124 GLU B N 1
ATOM 2356 C CA . GLU B 1 124 ? -4.316 -8.656 5.801 1 98.38 124 GLU B CA 1
ATOM 2357 C C . GLU B 1 124 ? -5.215 -8 4.758 1 98.38 124 GLU B C 1
ATOM 2359 O O . GLU B 1 124 ? -6.434 -7.941 4.934 1 98.38 124 GLU B O 1
ATOM 2364 N N . ILE B 1 125 ? -4.645 -7.516 3.695 1 98.75 125 ILE B N 1
ATOM 2365 C CA . ILE B 1 125 ? -5.383 -6.891 2.604 1 98.75 125 ILE B CA 1
ATOM 2366 C C . ILE B 1 125 ? -6.34 -7.902 1.98 1 98.75 125 ILE B C 1
ATOM 2368 O O . ILE B 1 125 ? -7.531 -7.617 1.816 1 98.75 125 ILE B O 1
ATOM 2372 N N . LEU B 1 126 ? -5.84 -9.078 1.677 1 98.88 126 LEU B N 1
ATOM 2373 C CA . LEU B 1 126 ? -6.629 -10.109 1.011 1 98.88 126 LEU B CA 1
ATOM 2374 C C . LEU B 1 126 ? -7.801 -10.547 1.884 1 98.88 126 LEU B C 1
ATOM 2376 O O . LEU B 1 126 ? -8.883 -10.859 1.374 1 98.88 126 LEU B O 1
ATOM 2380 N N . LEU B 1 127 ? -7.59 -10.539 3.186 1 98.5 127 LEU B N 1
ATOM 2381 C CA . LEU B 1 127 ? -8.602 -11.023 4.121 1 98.5 127 LEU B CA 1
ATOM 2382 C C . LEU B 1 127 ? -9.609 -9.922 4.441 1 98.5 127 LEU B C 1
ATOM 2384 O O . LEU B 1 127 ? -10.641 -10.188 5.066 1 98.5 127 LEU B O 1
ATOM 2388 N N . SER B 1 128 ? -9.344 -8.68 4.082 1 98 128 SER B N 1
ATOM 2389 C CA . SER B 1 128 ? -10.266 -7.586 4.375 1 98 128 SER B CA 1
ATOM 2390 C C . SER B 1 128 ? -11.656 -7.871 3.826 1 98 128 SER B C 1
ATOM 2392 O O . SER B 1 128 ? -11.805 -8.602 2.844 1 98 128 SER B O 1
ATOM 2394 N N . PRO B 1 129 ? -12.75 -7.293 4.383 1 96.62 129 PRO B N 1
ATOM 2395 C CA . PRO B 1 129 ? -14.117 -7.547 3.92 1 96.62 129 PRO B CA 1
ATOM 2396 C C . PRO B 1 129 ? -14.328 -7.148 2.461 1 96.62 129 PRO B C 1
ATOM 2398 O O . PRO B 1 129 ? -15.18 -7.723 1.777 1 96.62 129 PRO B O 1
ATOM 2401 N N . ASP B 1 130 ? -13.562 -6.172 1.98 1 95.69 130 ASP B N 1
ATOM 2402 C CA . ASP B 1 130 ? -13.719 -5.73 0.597 1 95.69 130 ASP B CA 1
ATOM 2403 C C . ASP B 1 130 ? -13.086 -6.727 -0.37 1 95.69 130 ASP B C 1
ATOM 2405 O O . ASP B 1 130 ? -13.469 -6.801 -1.538 1 95.69 130 ASP B O 1
ATOM 2409 N N . MET B 1 131 ? -12.086 -7.461 0.064 1 98.38 131 MET B N 1
ATOM 2410 C CA . MET B 1 131 ? -11.453 -8.5 -0.743 1 98.38 131 MET B CA 1
ATOM 2411 C C . MET B 1 131 ? -12.078 -9.859 -0.471 1 98.38 131 MET B C 1
ATOM 2413 O O . MET B 1 131 ? -12.531 -10.531 -1.396 1 98.38 131 MET B O 1
ATOM 2417 N N . SER B 1 132 ? -12.141 -10.305 0.812 1 98.38 132 SER B N 1
ATOM 2418 C CA . SER B 1 132 ? -12.781 -11.531 1.275 1 98.38 132 SER B CA 1
ATOM 2419 C C . SER B 1 132 ? -12.203 -12.758 0.567 1 98.38 132 SER B C 1
ATOM 2421 O O . SER B 1 132 ? -12.938 -13.688 0.234 1 98.38 132 SER B O 1
ATOM 2423 N N . ALA B 1 133 ? -10.93 -12.695 0.283 1 98.75 133 ALA B N 1
ATOM 2424 C CA . ALA B 1 133 ? -10.281 -13.836 -0.35 1 98.75 133 ALA B CA 1
ATOM 2425 C C . ALA B 1 133 ? -10.156 -15.008 0.624 1 98.75 133 ALA B C 1
ATOM 2427 O O . ALA B 1 133 ? -10.219 -14.82 1.841 1 98.75 133 ALA B O 1
ATOM 2428 N N . ASN B 1 134 ? -10.125 -16.188 0.095 1 98.44 134 ASN B N 1
ATOM 2429 C CA . ASN B 1 134 ? -9.797 -17.406 0.834 1 98.44 134 ASN B CA 1
ATOM 2430 C C . ASN B 1 134 ? -8.297 -17.672 0.827 1 98.44 134 ASN B C 1
ATOM 2432 O O . ASN B 1 134 ? -7.781 -18.312 -0.095 1 98.44 134 ASN B O 1
ATOM 2436 N N . VAL B 1 135 ? -7.621 -17.281 1.91 1 98.75 135 VAL B N 1
ATOM 2437 C CA . VAL B 1 135 ? -6.164 -17.266 1.916 1 98.75 135 VAL B CA 1
ATOM 2438 C C . VAL B 1 135 ? -5.633 -18.531 2.592 1 98.75 135 VAL B C 1
ATOM 2440 O O . VAL B 1 135 ? -6.051 -18.875 3.701 1 98.75 135 VAL B O 1
ATOM 2443 N N . LEU B 1 136 ? -4.711 -19.203 1.914 1 98.56 136 LEU B N 1
ATOM 2444 C CA . LEU B 1 136 ? -4.094 -20.406 2.459 1 98.56 136 LEU B CA 1
ATOM 2445 C C . LEU B 1 136 ? -3.422 -20.109 3.797 1 98.56 136 LEU B C 1
ATOM 2447 O O . LEU B 1 136 ? -2.482 -19.312 3.865 1 98.56 136 LEU B O 1
ATOM 2451 N N . PRO B 1 137 ? -3.883 -20.781 4.855 1 96.56 137 PRO B N 1
ATOM 2452 C CA . PRO B 1 137 ? -3.285 -20.516 6.168 1 96.56 137 PRO B CA 1
ATOM 2453 C C . PRO B 1 137 ? -2.006 -21.312 6.402 1 96.56 137 PRO B C 1
ATOM 2455 O O . PRO B 1 137 ? -1.863 -22.422 5.887 1 96.56 137 PRO B O 1
ATOM 2458 N N . GLY B 1 138 ? -1.024 -20.797 7.25 1 93 138 GLY B N 1
ATOM 2459 C CA . GLY B 1 138 ? 0.09 -21.516 7.836 1 93 138 GLY B CA 1
ATOM 2460 C C . GLY B 1 138 ? 1.172 -21.875 6.832 1 93 138 GLY B C 1
ATOM 2461 O O . GLY B 1 138 ? 2.062 -22.672 7.125 1 93 138 GLY B O 1
ATOM 2462 N N . ASN B 1 139 ? 1.273 -21.484 5.645 1 92.56 139 ASN B N 1
ATOM 2463 C CA . ASN B 1 139 ? 2.215 -21.812 4.578 1 92.56 139 ASN B CA 1
ATOM 2464 C C . ASN B 1 139 ? 3.057 -20.609 4.184 1 92.56 139 ASN B C 1
ATOM 2466 O O . ASN B 1 139 ? 3.004 -20.156 3.035 1 92.56 139 ASN B O 1
ATOM 2470 N N . GLU B 1 140 ? 3.947 -20.203 5.086 1 93.19 140 GLU B N 1
ATOM 2471 C CA . GLU B 1 140 ? 4.785 -19.047 4.789 1 93.19 140 GLU B CA 1
ATOM 2472 C C . GLU B 1 140 ? 6.031 -19.453 4.008 1 93.19 140 GLU B C 1
ATOM 2474 O O . GLU B 1 140 ? 6.652 -20.469 4.312 1 93.19 140 GLU B O 1
ATOM 2479 N N . ILE B 1 141 ? 6.301 -18.797 2.986 1 96.62 141 ILE B N 1
ATOM 2480 C CA . ILE B 1 141 ? 7.531 -18.922 2.213 1 96.62 141 ILE B CA 1
ATOM 2481 C C . ILE B 1 141 ? 8.336 -17.625 2.309 1 96.62 141 ILE B C 1
ATOM 2483 O O . ILE B 1 141 ? 8.039 -16.656 1.613 1 96.62 141 ILE B O 1
ATOM 2487 N N . LEU B 1 142 ? 9.359 -17.594 3.1 1 97.31 142 LEU B N 1
ATOM 2488 C CA . LEU B 1 142 ? 10.172 -16.422 3.352 1 97.31 142 LEU B CA 1
ATOM 2489 C C . LEU B 1 142 ? 11.586 -16.594 2.816 1 97.31 142 LEU B C 1
ATOM 2491 O O . LEU B 1 142 ? 12.469 -17.094 3.529 1 97.31 142 LEU B O 1
ATOM 2495 N N . ILE B 1 143 ? 11.742 -16.25 1.593 1 97.62 143 ILE B N 1
ATOM 2496 C CA . ILE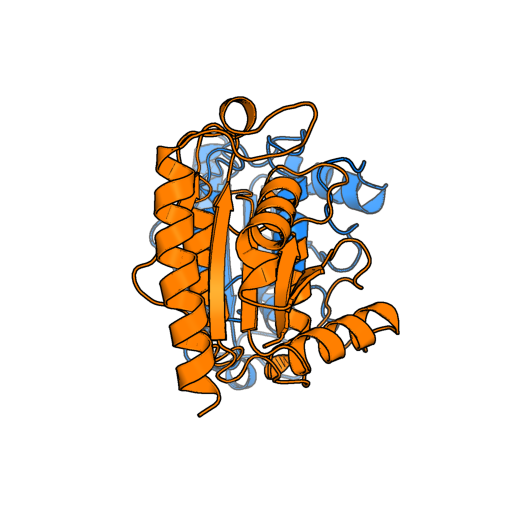 B 1 143 ? 13.031 -16.453 0.938 1 97.62 143 ILE B CA 1
ATOM 2497 C C . ILE B 1 143 ? 13.891 -15.203 1.08 1 97.62 143 ILE B C 1
ATOM 2499 O O . ILE B 1 143 ? 13.648 -14.203 0.404 1 97.62 143 ILE B O 1
ATOM 2503 N N . GLY B 1 144 ? 14.898 -15.289 1.938 1 96.44 144 GLY B N 1
ATOM 2504 C CA . GLY B 1 144 ? 15.852 -14.203 2.113 1 96.44 144 GLY B CA 1
ATOM 2505 C C . GLY B 1 144 ? 17.094 -14.344 1.253 1 96.44 144 GLY B C 1
ATOM 2506 O O . GLY B 1 144 ? 17.297 -15.383 0.625 1 96.44 144 GLY B O 1
ATOM 2507 N N . GLY B 1 145 ? 17.891 -13.25 1.182 1 96.06 145 GLY B N 1
ATOM 2508 C CA . GLY B 1 145 ? 19.141 -13.312 0.431 1 96.06 145 GLY B CA 1
ATOM 2509 C C . GLY B 1 145 ? 18.938 -13.688 -1.025 1 96.06 145 GLY B C 1
ATOM 2510 O O . GLY B 1 145 ? 19.594 -14.594 -1.533 1 96.06 145 GLY B O 1
ATOM 2511 N N . ALA B 1 146 ? 18 -13.016 -1.696 1 95.88 146 ALA B N 1
ATOM 2512 C CA . ALA B 1 146 ? 17.562 -13.375 -3.045 1 95.88 146 ALA B CA 1
ATOM 2513 C C . ALA B 1 146 ? 18.766 -13.477 -3.992 1 95.88 146 ALA B C 1
ATOM 2515 O O . ALA B 1 146 ? 18.844 -14.414 -4.793 1 95.88 146 ALA B O 1
ATOM 2516 N N . ALA B 1 147 ? 19.703 -12.586 -3.932 1 94.62 147 ALA B N 1
ATOM 2517 C CA . ALA B 1 147 ? 20.844 -12.531 -4.852 1 94.62 147 ALA B CA 1
ATOM 2518 C C . ALA B 1 147 ? 21.641 -13.836 -4.816 1 94.62 147 ALA B C 1
ATOM 2520 O O . ALA B 1 147 ? 22.203 -14.242 -5.828 1 94.62 147 ALA B O 1
ATOM 2521 N N . SER B 1 148 ? 21.578 -14.523 -3.697 1 96.19 148 SER B N 1
ATOM 2522 C CA . SER B 1 148 ? 22.391 -15.727 -3.525 1 96.19 148 SER B CA 1
ATOM 2523 C C . SER B 1 148 ? 21.547 -16.984 -3.719 1 96.19 148 SER B C 1
ATOM 2525 O O . SER B 1 148 ? 22.094 -18.094 -3.799 1 96.19 148 SER B O 1
ATOM 2527 N N . ASN B 1 149 ? 20.297 -16.812 -3.83 1 97.56 149 ASN B N 1
ATOM 2528 C CA . ASN B 1 149 ? 19.453 -18 -3.826 1 97.56 149 ASN B CA 1
ATOM 2529 C C . ASN B 1 149 ? 18.812 -18.234 -5.191 1 97.56 149 ASN B C 1
ATOM 2531 O O . ASN B 1 149 ? 18.125 -19.234 -5.391 1 97.56 149 ASN B O 1
ATOM 2535 N N . PHE B 1 150 ? 19.062 -17.359 -6.105 1 97.56 150 PHE B N 1
ATOM 2536 C CA . PHE B 1 150 ? 18.594 -17.531 -7.477 1 97.56 150 PHE B CA 1
ATOM 2537 C C . PHE B 1 150 ? 19.781 -17.625 -8.438 1 97.56 150 PHE B C 1
ATOM 2539 O O . PHE B 1 150 ? 20.766 -16.891 -8.289 1 97.56 150 PHE B O 1
ATOM 2546 N N . ASP B 1 151 ? 19.656 -18.5 -9.398 1 96.31 151 ASP B N 1
ATOM 2547 C CA . ASP B 1 151 ? 20.656 -18.594 -10.469 1 96.31 151 ASP B CA 1
ATOM 2548 C C . ASP B 1 151 ? 20.609 -17.344 -11.352 1 96.31 151 ASP B C 1
ATOM 2550 O O . ASP B 1 151 ? 19.547 -16.984 -11.867 1 96.31 151 ASP B O 1
ATOM 2554 N N . LYS B 1 152 ? 21.703 -16.719 -11.586 1 89 152 LYS B N 1
ATOM 2555 C CA . LYS B 1 152 ? 21.781 -15.445 -12.289 1 89 152 LYS B CA 1
ATOM 2556 C C . LYS B 1 152 ? 21.5 -15.617 -13.773 1 89 152 LYS B C 1
ATOM 2558 O O . LYS B 1 152 ? 21.062 -14.68 -14.438 1 89 152 LYS B O 1
ATOM 2563 N N . GLU B 1 153 ? 21.672 -16.781 -14.328 1 93.19 153 GLU B N 1
ATOM 2564 C CA . GLU B 1 153 ? 21.516 -17.031 -15.758 1 93.19 153 GLU B CA 1
ATOM 2565 C C . GLU B 1 153 ? 20.109 -17.531 -16.078 1 93.19 153 GLU B C 1
ATOM 2567 O O . GLU B 1 153 ? 19.438 -16.984 -16.969 1 93.19 153 GLU B O 1
ATOM 2572 N N . THR B 1 154 ? 19.594 -18.484 -15.312 1 95.19 154 THR B N 1
ATOM 2573 C CA . THR B 1 154 ? 18.312 -19.109 -15.625 1 95.19 154 THR B CA 1
ATOM 2574 C C . THR B 1 154 ? 17.172 -18.438 -14.867 1 95.19 154 THR B C 1
ATOM 2576 O O . THR B 1 154 ? 16.016 -18.578 -15.234 1 95.19 154 THR B O 1
ATOM 2579 N N . GLY B 1 155 ? 17.5 -17.797 -13.719 1 96.12 155 GLY B N 1
ATOM 2580 C CA . GLY B 1 155 ? 16.484 -17.219 -12.852 1 96.12 155 GLY B CA 1
ATOM 2581 C C . GLY B 1 155 ? 15.844 -18.219 -11.906 1 96.12 155 GLY B C 1
ATOM 2582 O O . GLY B 1 155 ? 14.891 -17.891 -11.195 1 96.12 155 GLY B O 1
ATOM 2583 N N . ASP B 1 156 ? 16.453 -19.375 -11.844 1 97.69 156 ASP B N 1
ATOM 2584 C CA . ASP B 1 156 ? 15.836 -20.422 -11.039 1 97.69 156 ASP B CA 1
ATOM 2585 C C . ASP B 1 156 ? 16.266 -20.312 -9.578 1 97.69 156 ASP B C 1
ATOM 2587 O O . ASP B 1 156 ? 17.422 -19.984 -9.281 1 97.69 156 ASP B O 1
ATOM 2591 N N . LEU B 1 157 ? 15.305 -20.625 -8.727 1 98.19 157 LEU B N 1
ATOM 2592 C CA . LEU B 1 157 ? 15.641 -20.812 -7.324 1 98.19 157 LEU B CA 1
ATOM 2593 C C . LEU B 1 157 ? 16.578 -22 -7.148 1 98.19 157 LEU B C 1
ATOM 2595 O O . LEU B 1 157 ? 16.359 -23.078 -7.715 1 98.19 157 LEU B O 1
ATOM 2599 N N . THR B 1 158 ? 17.656 -21.828 -6.336 1 97.56 158 THR B N 1
ATOM 2600 C CA . THR B 1 158 ? 18.672 -22.859 -6.301 1 97.56 158 THR B CA 1
ATOM 2601 C C . THR B 1 158 ? 18.781 -23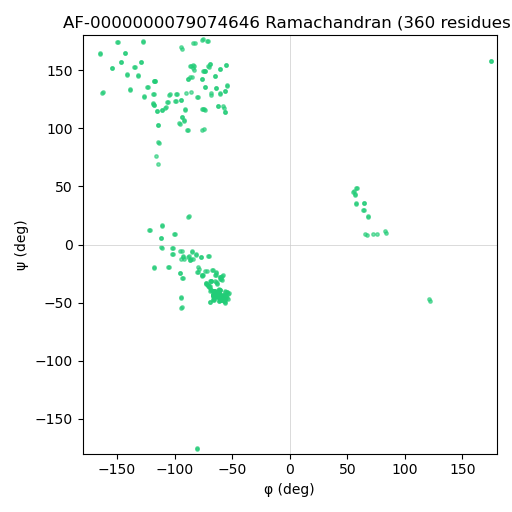.469 -4.906 1 97.56 158 THR B C 1
ATOM 2603 O O . THR B 1 158 ? 19.344 -24.562 -4.738 1 97.56 158 THR B O 1
ATOM 2606 N N . ASN B 1 159 ? 18.312 -22.828 -3.9 1 97.44 159 ASN B N 1
ATOM 2607 C CA . ASN B 1 159 ? 18.375 -23.312 -2.525 1 97.44 159 ASN B CA 1
ATOM 2608 C C . ASN B 1 159 ? 17.375 -24.438 -2.285 1 97.44 159 ASN B C 1
ATOM 2610 O O . ASN B 1 159 ? 16.156 -24.203 -2.287 1 97.44 159 ASN B O 1
ATOM 2614 N N . GLU B 1 160 ? 17.859 -25.625 -1.976 1 97.5 160 GLU B N 1
ATOM 2615 C CA . GLU B 1 160 ? 17.031 -26.828 -1.896 1 97.5 160 GLU B CA 1
ATOM 2616 C C . GLU B 1 160 ? 16.062 -26.766 -0.713 1 97.5 160 GLU B C 1
ATOM 2618 O O . GLU B 1 160 ? 14.961 -27.297 -0.775 1 97.5 160 GLU B O 1
ATOM 2623 N N . ASP B 1 161 ? 16.484 -26.109 0.326 1 97.25 161 ASP B N 1
ATOM 2624 C CA . ASP B 1 161 ? 15.594 -25.984 1.477 1 97.25 161 ASP B CA 1
ATOM 2625 C C . ASP B 1 161 ? 14.375 -25.141 1.135 1 97.25 161 ASP B C 1
ATOM 2627 O O . ASP B 1 161 ? 13.25 -25.484 1.489 1 97.25 161 ASP B O 1
ATOM 2631 N N . TYR B 1 162 ? 14.578 -24.016 0.508 1 97.81 162 TYR B N 1
ATOM 2632 C CA . TYR B 1 162 ? 13.461 -23.188 0.069 1 97.81 162 TYR B CA 1
ATOM 2633 C C . TYR B 1 162 ? 12.594 -23.938 -0.935 1 97.81 162 TYR B C 1
ATOM 2635 O O . TYR B 1 162 ? 11.367 -23.812 -0.919 1 97.81 162 TYR B O 1
ATOM 2643 N N . ILE B 1 163 ? 13.195 -24.719 -1.835 1 98.25 163 ILE B N 1
ATOM 2644 C CA . ILE B 1 163 ? 12.461 -25.469 -2.844 1 98.25 163 ILE B CA 1
ATOM 2645 C C . ILE B 1 163 ? 11.555 -26.484 -2.164 1 98.25 163 ILE B C 1
ATOM 2647 O O . ILE B 1 163 ? 10.398 -26.656 -2.553 1 98.25 163 ILE B O 1
ATOM 2651 N N . LYS B 1 164 ? 12.031 -27.141 -1.197 1 98.06 164 LYS B N 1
ATOM 2652 C CA . LYS B 1 164 ? 11.234 -28.109 -0.449 1 98.06 164 LYS B CA 1
ATOM 2653 C C . LYS B 1 164 ? 10.031 -27.438 0.209 1 98.06 164 LYS B C 1
ATOM 2655 O O . LYS B 1 164 ? 8.93 -27.984 0.222 1 98.06 164 LYS B O 1
ATOM 2660 N N . GLN B 1 165 ? 10.281 -26.312 0.841 1 97.5 165 GLN B N 1
ATOM 2661 C CA . GLN B 1 165 ? 9.188 -25.547 1.434 1 97.5 165 GLN B CA 1
ATOM 2662 C C . GLN B 1 165 ? 8.156 -25.172 0.38 1 97.5 165 GLN B C 1
ATOM 2664 O O . GLN B 1 165 ? 6.949 -25.266 0.622 1 97.5 165 GLN B O 1
ATOM 2669 N N . LEU B 1 166 ? 8.648 -24.75 -0.742 1 98.25 166 LEU B N 1
ATOM 2670 C CA . LEU B 1 166 ? 7.758 -24.391 -1.839 1 98.25 166 LEU B CA 1
ATOM 2671 C C . LEU B 1 166 ? 6.953 -25.594 -2.32 1 98.25 166 LEU B C 1
ATOM 2673 O O . LEU B 1 166 ? 5.77 -25.469 -2.635 1 98.25 166 LEU B O 1
ATOM 2677 N N . ASP B 1 167 ? 7.617 -26.766 -2.416 1 98.5 167 ASP B N 1
ATOM 2678 C CA . ASP B 1 167 ? 6.918 -27.984 -2.775 1 98.5 167 ASP B CA 1
ATOM 2679 C C . ASP B 1 167 ? 5.738 -28.25 -1.843 1 98.5 167 ASP B C 1
ATOM 2681 O O . ASP B 1 167 ? 4.633 -28.547 -2.299 1 98.5 167 ASP B O 1
ATOM 2685 N N . ALA B 1 168 ? 6.016 -28.094 -0.625 1 98.38 168 ALA B N 1
ATOM 2686 C CA . ALA B 1 168 ? 4.973 -28.328 0.368 1 98.38 168 ALA B CA 1
ATOM 2687 C C . ALA B 1 168 ? 3.85 -27.312 0.249 1 98.38 168 ALA B C 1
ATOM 2689 O O . ALA B 1 168 ? 2.67 -27.672 0.267 1 98.38 168 ALA B O 1
ATOM 2690 N N . MET B 1 169 ? 4.203 -26.109 0.17 1 98.56 169 MET B N 1
ATOM 2691 C CA . MET B 1 169 ? 3.205 -25.047 0.056 1 98.56 169 MET B CA 1
ATOM 2692 C C . MET B 1 169 ? 2.348 -25.234 -1.191 1 98.56 169 MET B C 1
ATOM 2694 O O . MET B 1 169 ? 1.125 -25.094 -1.137 1 98.56 169 MET B O 1
ATOM 2698 N N . MET B 1 170 ? 2.961 -25.531 -2.311 1 98.62 170 MET B N 1
ATOM 2699 C CA . MET B 1 170 ? 2.227 -25.672 -3.562 1 98.62 170 MET B CA 1
ATOM 2700 C C . MET B 1 170 ? 1.295 -26.891 -3.504 1 98.62 170 MET B C 1
ATOM 2702 O O . MET B 1 170 ? 0.17 -26.828 -4.004 1 98.62 170 MET B O 1
ATOM 2706 N N . ALA B 1 171 ? 1.793 -27.953 -2.924 1 98.38 171 ALA B N 1
ATOM 2707 C CA . ALA B 1 171 ? 0.918 -29.109 -2.74 1 98.38 171 ALA B CA 1
ATOM 2708 C C . ALA B 1 171 ? -0.32 -28.734 -1.93 1 98.38 171 ALA B C 1
ATOM 2710 O O . ALA B 1 171 ? -1.44 -29.094 -2.291 1 98.38 171 ALA B O 1
ATOM 2711 N N . ASN B 1 172 ? -0.142 -28.031 -0.888 1 98.62 172 ASN B N 1
ATOM 2712 C CA . ASN B 1 172 ? -1.248 -27.594 -0.047 1 98.62 172 ASN B CA 1
ATOM 2713 C C . ASN B 1 172 ? -2.158 -26.609 -0.786 1 98.62 172 ASN B C 1
ATOM 2715 O O . ASN B 1 172 ? -3.381 -26.672 -0.642 1 98.62 172 ASN B O 1
ATOM 2719 N N . PHE B 1 173 ? -1.578 -25.734 -1.538 1 98.75 173 PHE B N 1
ATOM 2720 C CA . PHE B 1 173 ? -2.379 -24.734 -2.236 1 98.75 173 PHE B CA 1
ATOM 2721 C C . PHE B 1 173 ? -3.252 -25.391 -3.301 1 98.75 173 PHE B C 1
ATOM 2723 O O . PHE B 1 173 ? -4.414 -25.016 -3.469 1 98.75 173 PHE B O 1
ATOM 2730 N N . ILE B 1 174 ? -2.656 -26.297 -4.023 1 98.19 174 ILE B N 1
ATOM 2731 C CA . ILE B 1 174 ? -3.416 -27 -5.055 1 98.19 174 ILE B CA 1
ATOM 2732 C C . ILE B 1 174 ? -4.605 -27.719 -4.426 1 98.19 174 ILE B C 1
ATOM 2734 O O . ILE B 1 174 ? -5.734 -27.625 -4.918 1 98.19 174 ILE B O 1
ATOM 2738 N N . LYS B 1 175 ? -4.387 -28.375 -3.318 1 97.81 175 LYS B N 1
ATOM 2739 C CA . LYS B 1 175 ? -5.48 -29.016 -2.596 1 97.81 175 LYS B CA 1
ATOM 2740 C C . LYS B 1 175 ? -6.5 -28 -2.115 1 97.81 175 LYS B C 1
ATOM 2742 O O . LYS B 1 175 ? -7.707 -28.234 -2.154 1 97.81 175 LYS B O 1
ATOM 2747 N N . PHE B 1 176 ? -5.988 -26.906 -1.634 1 98.25 176 PHE B N 1
ATOM 2748 C CA . PHE B 1 176 ? -6.809 -25.812 -1.139 1 98.25 176 PHE B CA 1
ATOM 2749 C C . PHE B 1 176 ? -7.73 -25.281 -2.234 1 98.25 176 PHE B C 1
ATOM 2751 O O . PHE B 1 176 ? -8.922 -25.078 -2 1 98.25 176 PHE B O 1
ATOM 2758 N N . VAL B 1 177 ? -7.215 -25.062 -3.422 1 98.25 177 VAL B N 1
ATOM 2759 C CA . VAL B 1 177 ? -7.973 -24.578 -4.574 1 98.25 177 VAL B CA 1
ATOM 2760 C C . VAL B 1 177 ? -9.023 -25.625 -4.969 1 98.25 177 VAL B C 1
ATOM 2762 O O . VAL B 1 177 ? -10.172 -25.281 -5.258 1 98.25 177 VAL B O 1
ATOM 2765 N N . GLU B 1 178 ? -8.641 -26.875 -4.973 1 97 178 GLU B N 1
ATOM 2766 C CA . GLU B 1 178 ? -9.562 -27.953 -5.316 1 97 178 GLU B CA 1
ATOM 2767 C C . GLU B 1 178 ? -10.75 -28 -4.352 1 97 178 GLU B C 1
ATOM 2769 O O . GLU B 1 178 ? -11.891 -28.219 -4.77 1 97 178 GLU B O 1
ATOM 2774 N N . GLN B 1 179 ? -10.461 -27.766 -3.137 1 95.31 179 GLN B N 1
ATOM 2775 C CA . GLN B 1 179 ? -11.5 -27.828 -2.113 1 95.31 179 GLN B CA 1
ATOM 2776 C C . GLN B 1 179 ? -12.469 -26.656 -2.248 1 95.31 179 GLN B C 1
ATOM 2778 O O . GLN B 1 179 ? -13.656 -26.781 -1.961 1 95.31 179 GLN B O 1
ATOM 2783 N N . ALA B 1 180 ? -11.992 -25.516 -2.637 1 92.31 180 ALA B N 1
ATOM 2784 C CA . ALA B 1 180 ? -12.805 -24.312 -2.752 1 92.31 180 ALA B CA 1
ATOM 2785 C C . ALA B 1 180 ? -13.742 -24.391 -3.957 1 92.31 180 ALA B C 1
ATOM 2787 O O . ALA B 1 180 ? -14.805 -23.766 -3.967 1 92.31 180 ALA B O 1
ATOM 2788 N N . ASN B 1 181 ? -13.344 -25.016 -4.996 1 81.56 181 ASN B N 1
ATOM 2789 C CA . ASN B 1 181 ? -14.133 -25.109 -6.223 1 81.56 181 ASN B CA 1
ATOM 2790 C C . ASN B 1 181 ? -15.125 -26.266 -6.16 1 81.56 181 ASN B C 1
ATOM 2792 O O . ASN B 1 181 ? -15.859 -26.516 -7.121 1 81.56 181 ASN B O 1
ATOM 2796 N N . LYS B 1 182 ? -14.984 -27 -5.066 1 73.19 182 LYS B N 1
ATOM 2797 C CA . LYS B 1 182 ? -16 -28.031 -4.852 1 73.19 182 LYS B CA 1
ATOM 2798 C C . LYS B 1 182 ? -17.266 -27.438 -4.227 1 73.19 182 LYS B C 1
ATOM 2800 O O . LYS B 1 182 ? -17.188 -26.469 -3.479 1 73.19 182 LYS B O 1
#